Protein AF-A0A358PXD7-F1 (afdb_monomer_lite)

Radius of gyration: 49.88 Å; chains: 1; bounding box: 112×64×128 Å

pLDDT: mean 80.92, std 18.53, range [29.52, 97.81]

Secondary structure (DSSP, 8-state):
----------SSHHHHHHHHHHHHHHHHHHHHHS---------------PPPTTHHHHHHHHHHHHHHHHHHHHHHHHHHHHHHHHHHHHHHHHHPPPHHHHHHHTS-GGG--HHHHHHHHHHHHHHTT--HHHHHHHHHHHHHHHHHHHHHHHHHHHHHHHHHHHHHHHHHHHHHHHHHHHHHHHTS-TTT---HHHHHHHHHT-SSGGG-EEEEEEEEE-SSEEEEEEEEEEE-TTS-EEEEEEEEEEETTTTEEEEEEEE-

Structure (mmCIF, N/CA/C/O backbone):
data_AF-A0A358PXD7-F1
#
_entry.id   AF-A0A358PXD7-F1
#
loop_
_atom_site.group_PDB
_atom_site.id
_atom_site.type_symbol
_atom_site.label_atom_id
_atom_site.label_alt_id
_atom_site.label_comp_id
_atom_site.label_asym_id
_atom_site.label_entity_id
_atom_site.label_seq_id
_atom_site.pdbx_PDB_ins_code
_atom_site.Cartn_x
_atom_site.Cartn_y
_atom_site.Cartn_z
_atom_site.occupancy
_atom_site.B_iso_or_equiv
_atom_site.auth_seq_id
_atom_site.auth_comp_id
_atom_site.auth_asym_id
_atom_site.auth_atom_id
_atom_site.pdbx_PDB_model_num
ATOM 1 N N . MET A 1 1 ? -27.594 -8.059 -13.496 1.00 39.91 1 MET A N 1
ATOM 2 C CA . MET A 1 1 ? -27.564 -9.400 -12.870 1.00 39.91 1 MET A CA 1
ATOM 3 C C . MET A 1 1 ? -27.883 -9.259 -11.393 1.00 39.91 1 MET A C 1
ATOM 5 O O . MET A 1 1 ? -27.558 -8.245 -10.792 1.00 39.91 1 MET A O 1
ATOM 9 N N . SER A 1 2 ? -28.658 -10.208 -10.890 1.00 45.66 2 SER A N 1
ATOM 10 C CA . SER A 1 2 ? -29.531 -10.136 -9.720 1.00 45.66 2 SER A CA 1
ATOM 11 C C . SER A 1 2 ? -28.821 -10.333 -8.379 1.00 45.66 2 SER A C 1
ATOM 13 O O . SER A 1 2 ? -27.938 -11.173 -8.243 1.00 45.66 2 SER A O 1
ATOM 15 N N . LYS A 1 3 ? -29.292 -9.570 -7.387 1.00 51.88 3 LYS A N 1
ATOM 16 C CA . LYS A 1 3 ? -28.977 -9.651 -5.954 1.00 51.88 3 LYS A CA 1
ATOM 17 C C . LYS A 1 3 ? -29.235 -11.066 -5.414 1.00 51.88 3 LYS A C 1
ATOM 19 O O . LYS A 1 3 ? -30.223 -11.681 -5.803 1.00 51.88 3 LYS A O 1
ATOM 24 N N . ILE A 1 4 ? -28.393 -11.534 -4.490 1.00 55.66 4 ILE A N 1
ATOM 25 C CA . ILE A 1 4 ? -28.581 -12.764 -3.703 1.00 55.66 4 ILE A CA 1
ATOM 26 C C . ILE A 1 4 ? -29.261 -12.390 -2.373 1.00 55.66 4 ILE A C 1
ATOM 28 O O . ILE A 1 4 ? -28.640 -11.706 -1.561 1.00 55.66 4 ILE A O 1
ATOM 32 N N . PRO A 1 5 ? -30.505 -12.835 -2.108 1.00 46.38 5 PRO A N 1
ATOM 33 C CA . PRO A 1 5 ? -31.129 -12.778 -0.794 1.00 46.38 5 PRO A CA 1
ATOM 34 C C . PRO A 1 5 ? -31.247 -14.199 -0.221 1.00 46.38 5 PRO A C 1
ATOM 36 O O . PRO A 1 5 ? -32.034 -15.018 -0.692 1.00 46.38 5 PRO A O 1
ATOM 39 N N . GLY A 1 6 ? -30.451 -14.493 0.806 1.00 37.88 6 GLY A N 1
ATOM 40 C CA . GLY A 1 6 ? -30.344 -15.820 1.417 1.00 37.88 6 GLY A CA 1
ATOM 41 C C . GLY A 1 6 ? -30.598 -15.831 2.923 1.00 37.88 6 GLY A C 1
ATOM 42 O O . GLY A 1 6 ? -29.847 -16.464 3.647 1.00 37.88 6 GLY A O 1
ATOM 43 N N . PHE A 1 7 ? -31.642 -15.150 3.404 1.00 43.84 7 PHE A N 1
ATOM 44 C CA . PHE A 1 7 ? -32.192 -15.362 4.749 1.00 43.84 7 PHE A CA 1
ATOM 45 C C . PHE A 1 7 ? -33.624 -15.883 4.585 1.00 43.84 7 PHE A C 1
ATOM 47 O O . PHE A 1 7 ? -34.585 -15.122 4.475 1.00 43.84 7 PHE A O 1
ATOM 54 N N . ARG A 1 8 ? -33.770 -17.209 4.464 1.00 51.12 8 ARG A N 1
ATOM 55 C CA . ARG A 1 8 ? -35.084 -17.864 4.411 1.00 51.12 8 ARG A CA 1
ATOM 56 C C . ARG A 1 8 ? -35.687 -17.876 5.814 1.00 51.12 8 ARG A C 1
ATOM 58 O O . ARG A 1 8 ? -35.430 -18.770 6.614 1.00 51.12 8 ARG A O 1
ATOM 65 N N . SER A 1 9 ? -36.509 -16.869 6.089 1.00 55.91 9 SER A N 1
ATOM 66 C CA . SER A 1 9 ? -37.467 -16.882 7.185 1.00 55.91 9 SER A CA 1
ATOM 67 C C . SER A 1 9 ? -38.569 -17.907 6.891 1.00 55.91 9 SER A C 1
ATOM 69 O O . SER A 1 9 ? -39.077 -18.015 5.774 1.00 55.91 9 SER A O 1
ATOM 71 N N . GLY A 1 10 ? -38.942 -18.690 7.903 1.00 55.34 10 GLY A N 1
ATOM 72 C CA . GLY A 1 10 ? -40.110 -19.555 7.803 1.00 55.34 10 GLY A CA 1
ATOM 73 C C . GLY A 1 10 ? -40.110 -20.745 8.752 1.00 55.34 10 GLY A C 1
ATOM 74 O O . GLY A 1 10 ? -39.674 -21.829 8.389 1.00 55.34 10 GLY A O 1
ATOM 75 N N . LYS A 1 11 ? -40.799 -20.574 9.888 1.00 62.16 11 LYS A N 1
ATOM 76 C CA . LYS A 1 11 ? -41.526 -21.644 10.608 1.00 62.16 11 LYS A CA 1
ATOM 77 C C . LYS A 1 11 ? -40.767 -22.498 11.646 1.00 62.16 11 LYS A C 1
ATOM 79 O O . LYS A 1 11 ? -41.209 -23.611 11.912 1.00 62.16 11 LYS A O 1
ATOM 84 N N . ILE A 1 12 ? -39.729 -21.988 12.317 1.00 62.94 12 ILE A N 1
ATOM 85 C CA . ILE A 1 12 ? -39.223 -22.638 13.552 1.00 62.94 12 ILE A CA 1
ATOM 86 C C . ILE A 1 12 ? -39.957 -22.103 14.791 1.00 62.94 12 ILE A C 1
ATOM 88 O O . ILE A 1 12 ? -40.479 -22.885 15.579 1.00 62.94 12 ILE A O 1
ATOM 92 N N . TRP A 1 13 ? -40.141 -20.785 14.908 1.00 60.41 13 TRP A N 1
ATOM 93 C CA . TRP A 1 13 ? -40.820 -20.197 16.072 1.00 60.41 13 TRP A CA 1
ATOM 94 C C . TRP A 1 13 ? -42.296 -20.618 16.207 1.00 60.41 13 TRP A C 1
ATOM 96 O O . TRP A 1 13 ? -42.779 -20.860 17.308 1.00 60.41 13 TRP A O 1
ATOM 106 N N . LYS A 1 14 ? -42.992 -20.849 15.082 1.00 64.25 14 LYS A N 1
ATOM 107 C CA . LYS A 1 14 ? -44.369 -21.382 15.086 1.00 64.25 14 LYS A CA 1
ATOM 108 C C . LYS A 1 14 ? -44.463 -22.812 15.637 1.00 64.25 14 LYS A C 1
ATOM 110 O O . LYS A 1 14 ? -45.496 -23.165 16.190 1.00 64.25 14 LYS A O 1
ATOM 115 N N . LYS A 1 15 ? -43.403 -23.621 15.506 1.00 67.12 15 LYS A N 1
ATOM 116 C CA . LYS A 1 15 ? -43.363 -24.976 16.079 1.00 67.12 15 LYS A CA 1
ATOM 117 C C . LYS A 1 15 ? -43.167 -24.926 17.593 1.00 67.12 15 LYS A C 1
ATOM 119 O O . LYS A 1 15 ? -43.838 -25.664 18.291 1.00 67.12 15 LYS A O 1
ATOM 124 N N . ILE A 1 16 ? -42.335 -24.009 18.091 1.00 72.50 16 ILE A N 1
ATOM 125 C CA . ILE A 1 16 ? -42.078 -23.844 19.532 1.00 72.50 16 ILE A CA 1
ATOM 126 C C . ILE A 1 16 ? -43.354 -23.417 20.276 1.00 72.50 16 ILE A C 1
ATOM 128 O O . ILE A 1 16 ? -43.682 -23.998 21.306 1.00 72.50 16 ILE A O 1
ATOM 132 N N . ILE A 1 17 ? -44.113 -22.463 19.726 1.00 71.06 17 ILE A N 1
ATOM 133 C CA . ILE A 1 17 ? -45.360 -21.980 20.348 1.00 71.06 17 ILE A CA 1
ATOM 134 C C . ILE A 1 17 ? -46.415 -23.093 20.436 1.00 71.06 17 ILE A C 1
ATOM 136 O O . ILE A 1 17 ? -47.085 -23.224 21.458 1.00 71.06 17 ILE A O 1
ATOM 140 N N . ALA A 1 18 ? -46.539 -23.928 19.398 1.00 72.62 18 ALA A N 1
ATOM 141 C CA . ALA A 1 18 ? -47.492 -25.035 19.406 1.00 72.62 18 ALA A CA 1
ATOM 142 C C . ALA A 1 18 ? -47.150 -26.079 20.485 1.00 72.62 18 ALA A C 1
ATOM 144 O O . ALA A 1 18 ? -48.042 -26.524 21.202 1.00 72.62 18 ALA A O 1
ATOM 145 N N . THR A 1 19 ? -45.869 -26.428 20.655 1.00 75.19 19 THR A N 1
ATOM 146 C CA . THR A 1 19 ? -45.456 -27.437 21.644 1.00 75.19 19 THR A CA 1
ATOM 147 C C . THR A 1 19 ? -45.704 -26.978 23.082 1.00 75.19 19 THR A C 1
ATOM 149 O O . THR A 1 19 ? -46.182 -27.762 23.898 1.00 75.19 19 THR A O 1
ATOM 152 N N . VAL A 1 20 ? -45.437 -25.704 23.391 1.00 77.56 20 VAL A N 1
ATOM 153 C CA . VAL A 1 20 ? -45.671 -25.150 24.738 1.00 77.56 20 VAL A CA 1
ATOM 154 C C . VAL A 1 20 ? -47.168 -25.109 25.067 1.00 77.56 20 VAL A C 1
ATOM 156 O O . VAL A 1 20 ? -47.556 -25.453 26.181 1.00 77.56 20 VAL A O 1
ATOM 159 N N . GLY A 1 21 ? -48.019 -24.772 24.090 1.00 79.44 21 GLY A N 1
ATOM 160 C CA . GLY A 1 21 ? -49.474 -24.759 24.273 1.00 79.44 21 GLY A CA 1
ATOM 161 C C . GLY A 1 21 ? -50.054 -26.129 24.641 1.00 79.44 21 GLY A C 1
ATOM 162 O O . GLY A 1 21 ? -50.862 -26.223 25.563 1.00 79.44 21 GLY A O 1
ATOM 163 N N . TYR A 1 22 ? -49.604 -27.205 23.986 1.00 79.19 22 TYR A N 1
ATOM 164 C CA . TYR A 1 22 ? -50.086 -28.559 24.291 1.00 79.19 22 TYR A CA 1
ATOM 165 C C . TYR A 1 22 ? -49.657 -29.057 25.676 1.00 79.19 22 TYR A C 1
ATOM 167 O O . TYR A 1 22 ? -50.450 -29.709 26.351 1.00 79.19 22 TYR A O 1
ATOM 175 N N . ILE A 1 23 ? -48.444 -28.718 26.127 1.00 81.31 23 ILE A N 1
ATOM 176 C CA . ILE A 1 23 ? -47.969 -29.078 27.475 1.00 81.31 23 ILE A CA 1
ATOM 177 C C . ILE A 1 23 ? -48.826 -28.390 28.545 1.00 81.31 23 ILE A C 1
ATOM 179 O O . ILE A 1 23 ? -49.196 -29.014 29.537 1.00 81.31 23 ILE A O 1
ATOM 183 N N . PHE A 1 24 ? -49.203 -27.129 28.323 1.00 79.56 24 PHE A N 1
ATOM 184 C CA . PHE A 1 24 ? -50.030 -26.379 29.268 1.00 79.56 24 PHE A CA 1
ATOM 185 C C . PHE A 1 24 ? -51.459 -26.936 29.362 1.00 79.56 24 PHE A C 1
ATOM 187 O O . PHE A 1 24 ? -51.995 -27.092 30.456 1.00 79.56 24 PHE A O 1
ATOM 194 N N . ILE A 1 25 ? -52.055 -27.317 28.226 1.00 78.44 25 ILE A N 1
ATOM 195 C CA . ILE A 1 25 ? -53.382 -27.955 28.190 1.00 78.44 25 ILE A CA 1
ATOM 196 C C . ILE A 1 25 ? -53.350 -29.333 28.872 1.00 78.44 25 ILE A C 1
ATOM 198 O O . ILE A 1 25 ? -54.272 -29.666 29.615 1.00 78.44 25 ILE A O 1
ATOM 202 N N . ALA A 1 26 ? -52.282 -30.114 28.678 1.00 76.19 26 ALA A N 1
ATOM 203 C CA . ALA A 1 26 ? -52.123 -31.414 29.331 1.00 76.19 26 ALA A CA 1
ATOM 204 C C . ALA A 1 26 ? -52.022 -31.292 30.863 1.00 76.19 26 ALA A C 1
ATOM 206 O O . ALA A 1 26 ? -52.624 -32.089 31.579 1.00 76.19 26 ALA A O 1
ATOM 207 N N . LEU A 1 27 ? -51.328 -30.269 31.374 1.00 75.31 27 LEU A N 1
ATOM 208 C CA . LEU A 1 27 ? -51.235 -30.012 32.815 1.00 75.31 27 LEU A CA 1
ATOM 209 C C . LEU A 1 27 ? -52.580 -29.597 33.429 1.00 75.31 27 LEU A C 1
ATOM 211 O O . LEU A 1 27 ? -52.914 -30.046 34.523 1.00 75.31 27 LEU A O 1
ATOM 215 N N . ILE A 1 28 ? -53.385 -28.808 32.710 1.00 76.69 28 ILE A N 1
ATOM 216 C CA . ILE A 1 28 ? -54.740 -28.435 33.151 1.00 76.69 28 ILE A CA 1
ATOM 217 C C . ILE A 1 28 ? -55.661 -29.664 33.185 1.00 76.69 28 ILE A C 1
ATOM 219 O O . ILE A 1 28 ? -56.406 -29.843 34.147 1.00 76.69 28 ILE A O 1
ATOM 223 N N . ALA A 1 29 ? -55.578 -30.545 32.182 1.00 73.00 29 ALA A N 1
ATOM 224 C CA . ALA A 1 29 ? -56.370 -31.775 32.143 1.00 73.00 29 ALA A CA 1
ATOM 225 C C . ALA A 1 29 ? -56.028 -32.730 33.302 1.00 73.00 29 ALA A C 1
ATOM 227 O O . ALA A 1 29 ? -56.925 -33.341 33.875 1.00 73.00 29 ALA A O 1
ATOM 228 N N . ILE A 1 30 ? -54.751 -32.819 33.692 1.00 69.94 30 ILE A N 1
ATOM 229 C CA . ILE A 1 30 ? -54.319 -33.618 34.850 1.00 69.94 30 ILE A CA 1
ATOM 230 C C . ILE A 1 30 ? -54.832 -33.003 36.163 1.00 69.94 30 ILE A C 1
ATOM 232 O O . ILE A 1 30 ? -55.283 -33.737 37.040 1.00 69.94 30 ILE A O 1
ATOM 236 N N . GLY A 1 31 ? -54.839 -31.670 36.280 1.00 65.25 31 GLY A N 1
ATOM 237 C CA . GLY A 1 31 ? -55.380 -30.968 37.451 1.00 65.25 31 GLY A CA 1
ATOM 238 C C . GLY A 1 31 ? -56.889 -31.153 37.651 1.00 65.25 31 GLY A C 1
ATOM 239 O O . GLY A 1 31 ? -57.349 -31.194 38.787 1.00 65.25 31 GLY A O 1
ATOM 240 N N . MET A 1 32 ? -57.656 -31.332 36.570 1.00 68.75 32 MET A N 1
ATOM 241 C CA . MET A 1 32 ? -59.108 -31.559 36.640 1.00 68.75 32 MET A CA 1
ATOM 242 C C . MET A 1 32 ? -59.501 -32.998 37.014 1.00 68.75 32 MET A C 1
ATOM 244 O O . MET A 1 32 ? -60.633 -33.217 37.428 1.00 68.75 32 MET A O 1
ATOM 248 N N . ILE A 1 33 ? -58.599 -33.979 36.886 1.00 62.31 33 ILE A N 1
ATOM 249 C CA . ILE A 1 33 ? -58.889 -35.389 37.225 1.00 62.31 33 ILE A CA 1
ATOM 250 C C . ILE A 1 33 ? -58.667 -35.675 38.721 1.00 62.31 33 ILE A C 1
ATOM 252 O O . ILE A 1 33 ? -59.227 -36.629 39.252 1.00 62.31 33 ILE A O 1
ATOM 256 N N . PHE A 1 34 ? -57.890 -34.840 39.418 1.00 56.25 34 PHE A N 1
ATOM 257 C CA . PHE A 1 34 ? -57.538 -35.037 40.832 1.00 56.25 34 PHE A CA 1
ATOM 258 C C . PHE A 1 34 ? -58.093 -33.960 41.781 1.00 56.25 34 PHE A C 1
ATOM 260 O O . PHE A 1 34 ? -57.694 -33.911 42.943 1.00 56.25 34 PHE A O 1
ATOM 267 N N . GLY A 1 35 ? -59.003 -33.104 41.307 1.00 55.12 35 GLY A N 1
ATOM 268 C CA . GLY A 1 35 ? -59.609 -32.040 42.105 1.00 55.12 35 GLY A CA 1
ATOM 269 C C . GLY A 1 35 ? -61.037 -32.354 42.548 1.00 55.12 35 GLY A C 1
ATOM 270 O O . GLY A 1 35 ? -61.948 -32.220 41.738 1.00 55.12 35 GLY A O 1
ATOM 271 N N . ASP A 1 36 ? -61.178 -32.628 43.853 1.00 48.88 36 ASP A N 1
ATOM 272 C CA . ASP A 1 36 ? -62.380 -32.450 44.698 1.00 48.88 36 ASP A CA 1
ATOM 273 C C . ASP A 1 36 ? -63.494 -33.529 44.573 1.00 48.88 36 ASP A C 1
ATOM 275 O O . ASP A 1 36 ? -63.754 -34.050 43.496 1.00 48.88 36 ASP A O 1
ATOM 279 N N . GLU A 1 37 ? -64.173 -34.039 45.614 1.00 56.69 37 GLU A N 1
ATOM 280 C CA . GLU A 1 37 ? -64.610 -33.527 46.934 1.00 56.69 37 GLU A CA 1
ATOM 281 C C . GLU A 1 37 ? -64.986 -34.732 47.886 1.00 56.69 37 GLU A C 1
ATOM 283 O O . GLU A 1 37 ? -64.503 -35.840 47.647 1.00 56.69 37 GLU A O 1
ATOM 288 N N . PRO A 1 38 ? -65.993 -34.696 48.808 1.00 59.31 38 PRO A N 1
ATOM 289 C CA . PRO A 1 38 ? -66.267 -33.858 49.997 1.00 59.31 38 PRO A CA 1
ATOM 290 C C . PRO A 1 38 ? -66.544 -34.683 51.293 1.00 59.31 38 PRO A C 1
ATOM 292 O O . PRO A 1 38 ? -66.757 -35.895 51.284 1.00 59.31 38 PRO A O 1
ATOM 295 N N . LYS A 1 39 ? -66.655 -33.987 52.438 1.00 55.69 39 LYS A N 1
ATOM 296 C CA . LYS A 1 39 ? -67.279 -34.480 53.694 1.00 55.69 39 LYS A CA 1
ATOM 297 C C . LYS A 1 39 ? -68.804 -34.665 53.550 1.00 55.69 39 LYS A C 1
ATOM 299 O O . LYS A 1 39 ? -69.428 -33.889 52.829 1.00 55.69 39 LYS A O 1
ATOM 304 N N . PRO A 1 40 ? -69.438 -35.511 54.391 1.00 47.44 40 PRO A N 1
ATOM 305 C CA . PRO A 1 40 ? -70.699 -35.077 55.005 1.00 47.44 40 PRO A CA 1
ATOM 306 C C . PRO A 1 40 ? -70.869 -35.421 56.499 1.00 47.44 40 PRO A C 1
ATOM 308 O O . PRO A 1 40 ? -70.328 -36.383 57.036 1.00 47.44 40 PRO A O 1
ATOM 311 N N . THR A 1 41 ? -71.679 -34.581 57.142 1.00 44.41 41 THR A N 1
ATOM 312 C CA . THR A 1 41 ? -72.142 -34.574 58.539 1.00 44.41 41 THR A CA 1
ATOM 313 C C . THR A 1 41 ? -73.500 -35.281 58.667 1.00 44.41 41 THR A C 1
ATOM 315 O O . THR A 1 41 ? -74.357 -34.976 57.850 1.00 44.41 41 THR A O 1
ATOM 318 N N . THR A 1 42 ? -73.754 -36.083 59.721 1.00 33.06 42 THR A N 1
ATOM 319 C CA . THR A 1 42 ? -75.058 -36.152 60.447 1.00 33.06 42 THR A CA 1
ATOM 320 C C . THR A 1 42 ? -74.979 -36.945 61.769 1.00 33.06 42 THR A C 1
ATOM 322 O O . THR A 1 42 ? -74.123 -37.804 61.945 1.00 33.06 42 THR A O 1
ATOM 325 N N . LEU A 1 43 ? -75.887 -36.596 62.690 1.00 38.06 43 LEU A N 1
ATOM 326 C CA . LEU A 1 43 ? -76.006 -36.932 64.118 1.00 38.06 43 LEU A CA 1
ATOM 327 C C . LEU A 1 43 ? -76.625 -38.316 64.458 1.00 38.06 43 LEU A C 1
ATOM 329 O O . LEU A 1 43 ? -77.469 -38.821 63.724 1.00 38.06 43 LEU A O 1
ATOM 333 N N . THR A 1 44 ? -76.389 -38.728 65.719 1.00 29.75 44 THR A N 1
ATOM 334 C CA . THR A 1 44 ? -77.287 -39.409 66.704 1.00 29.75 44 THR A CA 1
ATOM 335 C C . THR A 1 44 ? -77.053 -40.896 67.059 1.00 29.75 44 THR A C 1
ATOM 337 O O . THR A 1 44 ? -77.230 -41.789 66.239 1.00 29.75 44 THR A O 1
ATOM 340 N N . THR A 1 45 ? -76.865 -41.106 68.375 1.00 29.52 45 THR A N 1
ATOM 341 C CA . THR A 1 45 ? -77.296 -42.232 69.247 1.00 29.52 45 THR A CA 1
ATOM 342 C C . THR A 1 45 ? -76.229 -43.209 69.769 1.00 29.52 45 THR A C 1
ATOM 344 O O . THR A 1 45 ? -75.752 -44.089 69.069 1.00 29.52 45 THR A O 1
ATOM 347 N N . ALA A 1 46 ? -75.940 -43.021 71.065 1.00 39.50 46 ALA A N 1
ATOM 348 C CA . ALA A 1 46 ? -75.532 -43.952 72.125 1.00 39.50 46 ALA A CA 1
ATOM 349 C C . ALA A 1 46 ? -75.003 -45.349 71.756 1.00 39.50 46 ALA A C 1
ATOM 351 O O . ALA A 1 46 ? -75.763 -46.180 71.279 1.00 39.50 46 ALA A O 1
ATOM 352 N N . THR A 1 47 ? -73.802 -45.695 72.235 1.00 31.39 47 THR A N 1
ATOM 353 C CA . THR A 1 47 ? -73.622 -46.703 73.305 1.00 31.39 47 THR A CA 1
ATOM 354 C C . THR A 1 47 ? -72.197 -46.636 73.858 1.00 31.39 47 THR A C 1
ATOM 356 O O . THR A 1 47 ? -71.235 -46.467 73.116 1.00 31.39 47 THR A O 1
ATOM 359 N N . ALA A 1 48 ? -72.076 -46.728 75.180 1.00 48.31 48 ALA A N 1
ATOM 360 C CA . ALA A 1 48 ? -70.817 -46.883 75.892 1.00 48.31 48 ALA A CA 1
ATOM 361 C C . ALA A 1 48 ? -70.124 -48.200 75.510 1.00 48.31 48 ALA A C 1
ATOM 363 O O . ALA A 1 48 ? -70.811 -49.214 75.424 1.00 48.31 48 ALA A O 1
ATOM 364 N N . LEU A 1 49 ? -68.796 -48.181 75.345 1.00 38.34 49 LEU A N 1
ATOM 365 C CA . LEU A 1 49 ? -67.869 -49.276 75.671 1.00 38.34 49 LEU A CA 1
ATOM 366 C C . LEU A 1 49 ? -66.410 -48.792 75.538 1.00 38.34 49 LEU A C 1
ATOM 368 O O . LEU A 1 49 ? -66.101 -47.892 74.762 1.00 38.34 49 LEU A O 1
ATOM 372 N N . GLU A 1 50 ? -65.567 -49.338 76.408 1.00 50.38 50 GLU A N 1
ATOM 373 C CA . GLU A 1 50 ? -64.243 -48.889 76.858 1.00 50.38 50 GLU A CA 1
ATOM 374 C C . GLU A 1 50 ? -63.190 -48.633 75.762 1.00 50.38 50 GLU A C 1
ATOM 376 O O . GLU A 1 50 ? -63.075 -49.388 74.800 1.00 50.38 50 GLU A O 1
ATOM 381 N N . LYS A 1 51 ? -62.339 -47.610 75.964 1.00 37.03 51 LYS A N 1
ATOM 382 C CA . LYS A 1 51 ? -61.092 -47.412 75.203 1.00 37.03 51 LYS A CA 1
ATOM 383 C C . LYS A 1 51 ? -59.907 -48.072 75.918 1.00 37.03 51 LYS A C 1
ATOM 385 O O . LYS A 1 51 ? -59.641 -47.788 77.083 1.00 37.03 51 LYS A O 1
ATOM 390 N N . THR A 1 52 ? -59.187 -48.913 75.181 1.00 47.31 52 THR A N 1
ATOM 391 C CA . THR A 1 52 ? -57.971 -49.641 75.582 1.00 47.31 52 THR A CA 1
ATOM 392 C C . THR A 1 52 ? -56.718 -48.737 75.489 1.00 47.31 52 THR A C 1
ATOM 394 O O . THR A 1 52 ? -56.690 -47.844 74.638 1.00 47.31 52 THR A O 1
ATOM 397 N N . PRO A 1 53 ? -55.663 -48.939 76.311 1.00 48.00 53 PRO A N 1
ATOM 398 C CA . PRO A 1 53 ? -54.534 -48.001 76.458 1.00 48.00 53 PRO A CA 1
ATOM 399 C C . PRO A 1 53 ? -53.649 -47.746 75.220 1.00 48.00 53 PRO A C 1
ATOM 401 O O . PRO A 1 53 ? -52.850 -46.813 75.244 1.00 48.00 53 PRO A O 1
ATOM 404 N N . GLU A 1 54 ? -53.767 -48.523 74.140 1.00 49.84 54 GLU A N 1
ATOM 405 C CA . GLU A 1 54 ? -52.906 -48.399 72.946 1.00 49.84 54 GLU A CA 1
ATOM 406 C C . GLU A 1 54 ? -53.215 -47.178 72.061 1.00 49.84 54 GLU A C 1
ATOM 408 O O . GLU A 1 54 ? -52.329 -46.685 71.369 1.00 49.84 54 GLU A O 1
ATOM 413 N N . GLN A 1 55 ? -54.427 -46.615 72.116 1.00 43.94 55 GLN A N 1
ATOM 414 C CA . GLN A 1 55 ? -54.809 -45.480 71.256 1.00 43.94 55 GLN A CA 1
ATOM 415 C C . GLN A 1 55 ? -54.317 -44.109 71.760 1.00 43.94 55 GLN A C 1
ATOM 417 O O . GLN A 1 55 ? -54.370 -43.135 71.017 1.00 43.94 55 GLN A O 1
ATOM 422 N N . ILE A 1 56 ? -53.816 -44.013 72.999 1.00 46.84 56 ILE A N 1
ATOM 423 C CA . ILE A 1 56 ? -53.327 -42.751 73.595 1.00 46.84 56 ILE A CA 1
ATOM 424 C C . ILE A 1 56 ? -51.845 -42.490 73.245 1.00 46.84 56 ILE A C 1
ATOM 426 O O . ILE A 1 56 ? -51.393 -41.347 73.287 1.00 46.84 56 ILE A O 1
ATOM 430 N N . ALA A 1 57 ? -51.085 -43.526 72.872 1.00 46.88 57 ALA A N 1
ATOM 431 C CA . ALA A 1 57 ? -49.674 -43.393 72.498 1.00 46.88 57 ALA A CA 1
ATOM 432 C C . ALA A 1 57 ? -49.483 -42.921 71.041 1.00 46.88 57 ALA A C 1
ATOM 434 O O . ALA A 1 57 ? -48.620 -42.092 70.782 1.00 46.88 57 ALA A O 1
ATOM 435 N N . GLN A 1 58 ? -50.333 -43.369 70.109 1.00 45.66 58 GLN A N 1
ATOM 436 C CA . GLN A 1 58 ? -50.231 -43.025 68.681 1.00 45.66 58 GLN A CA 1
ATOM 437 C C . GLN A 1 58 ? -50.603 -41.560 68.365 1.00 45.66 58 GLN A C 1
ATOM 439 O O . GLN A 1 58 ? -50.032 -40.955 67.465 1.00 45.66 58 GLN A O 1
ATOM 444 N N . GLU A 1 59 ? -51.512 -40.950 69.134 1.00 46.03 59 GLU A N 1
ATOM 445 C CA . GLU A 1 59 ? -52.004 -39.583 68.881 1.00 46.03 59 GLU A CA 1
ATOM 446 C C . GLU A 1 59 ? -51.024 -38.484 69.350 1.00 46.03 59 GLU A C 1
ATOM 448 O O . GLU A 1 59 ? -51.055 -37.361 68.845 1.00 46.03 59 GLU A O 1
ATOM 453 N N . LYS A 1 60 ? -50.117 -38.801 70.287 1.00 48.69 60 LYS A N 1
ATOM 454 C CA . LYS A 1 60 ? -49.056 -37.878 70.731 1.00 48.69 60 LYS A CA 1
ATOM 455 C C . LYS A 1 60 ? -47.884 -37.814 69.751 1.00 48.69 60 LYS A C 1
ATOM 457 O O . LYS A 1 60 ? -47.398 -36.716 69.491 1.00 48.69 60 LYS A O 1
ATOM 462 N N . ASP A 1 61 ? -47.494 -38.946 69.171 1.00 47.75 61 ASP A N 1
ATOM 463 C CA . ASP A 1 61 ? -46.398 -39.005 68.198 1.00 47.75 61 ASP A CA 1
ATOM 464 C C . ASP A 1 61 ? -46.789 -38.339 66.864 1.00 47.75 61 ASP A C 1
ATOM 466 O O . ASP A 1 61 ? -46.000 -37.584 66.295 1.00 47.7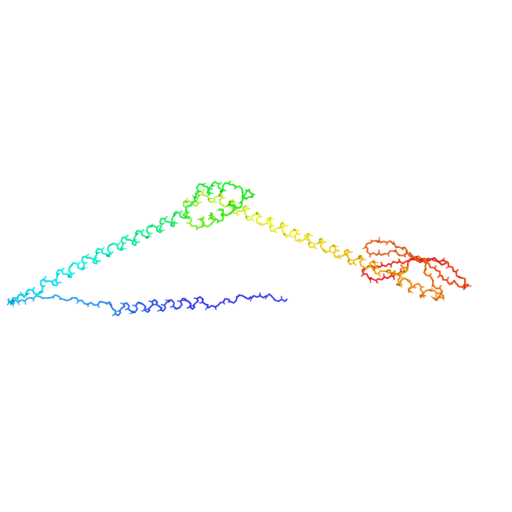5 61 ASP A O 1
ATOM 470 N N . ASP A 1 62 ? -48.040 -38.500 66.413 1.00 52.94 62 ASP A N 1
ATOM 471 C CA . ASP A 1 62 ? -48.554 -37.846 65.198 1.00 52.94 62 ASP A CA 1
ATOM 472 C C . ASP A 1 62 ? -48.753 -36.324 65.360 1.00 52.94 62 ASP A C 1
ATOM 474 O O . ASP A 1 62 ? -48.622 -35.564 64.394 1.00 52.94 62 ASP A O 1
ATOM 478 N N . ALA A 1 63 ? -49.063 -35.851 66.573 1.00 56.44 63 ALA A N 1
ATOM 479 C CA . ALA A 1 63 ? -49.171 -34.422 66.874 1.00 56.44 63 ALA A CA 1
ATOM 480 C C . ALA A 1 63 ? -47.792 -33.743 66.960 1.00 56.44 63 ALA A C 1
ATOM 482 O O . ALA A 1 63 ? -47.630 -32.621 66.476 1.00 56.44 63 ALA A O 1
ATOM 483 N N . GLU A 1 64 ? -46.788 -34.426 67.520 1.00 56.81 64 GLU A N 1
ATOM 484 C CA . GLU A 1 64 ? -45.411 -33.925 67.577 1.00 56.81 64 GLU A CA 1
ATOM 485 C C . GLU A 1 64 ? -44.741 -33.934 66.190 1.00 56.81 64 GLU A C 1
ATOM 487 O O . GLU A 1 64 ? -44.013 -32.999 65.847 1.00 56.81 64 GLU A O 1
ATOM 492 N N . LEU A 1 65 ? -45.042 -34.936 65.351 1.00 55.59 65 LEU A N 1
ATOM 493 C CA . LEU A 1 65 ? -44.576 -35.000 63.963 1.00 55.59 65 LEU A CA 1
ATOM 494 C C . LEU A 1 65 ? -45.160 -33.855 63.117 1.00 55.59 65 LEU A C 1
ATOM 496 O O . LEU A 1 65 ? -44.418 -33.166 62.419 1.00 55.59 65 LEU A O 1
ATOM 500 N N . LYS A 1 66 ? -46.466 -33.579 63.246 1.00 60.03 66 LYS A N 1
ATOM 501 C CA . LYS A 1 66 ? -47.127 -32.459 62.550 1.00 60.03 66 LYS A CA 1
ATOM 502 C C . LYS A 1 66 ? -46.655 -31.088 63.030 1.00 60.03 66 LYS A C 1
ATOM 504 O O . LYS A 1 66 ? -46.574 -30.167 62.221 1.00 60.03 66 LYS A O 1
ATOM 509 N N . ALA A 1 67 ? -46.329 -30.938 64.315 1.00 62.34 67 ALA A N 1
ATOM 510 C CA . ALA A 1 67 ? -45.759 -29.699 64.844 1.00 62.34 67 ALA A CA 1
ATOM 511 C C . ALA A 1 67 ? -44.345 -29.442 64.288 1.00 62.34 67 ALA A C 1
ATOM 513 O O . ALA A 1 67 ? -44.056 -28.330 63.849 1.00 62.34 67 ALA A O 1
ATOM 514 N N . LYS A 1 68 ? -43.499 -30.481 64.208 1.00 63.16 68 LYS A N 1
ATOM 515 C CA . LYS A 1 68 ? -42.159 -30.382 63.600 1.00 63.16 68 LYS A CA 1
ATOM 516 C C . LYS A 1 68 ? -42.207 -30.139 62.090 1.00 63.16 68 LYS A C 1
ATOM 518 O O . LYS A 1 68 ? -41.381 -29.391 61.575 1.00 63.16 68 LYS A O 1
ATOM 523 N N . GLU A 1 69 ? -43.169 -30.723 61.375 1.00 66.06 69 GLU A N 1
ATOM 524 C CA . GLU A 1 69 ? -43.379 -30.443 59.946 1.00 66.06 69 GLU A CA 1
ATOM 525 C C . GLU A 1 69 ? -43.899 -29.019 59.695 1.00 66.06 69 GLU A C 1
ATOM 527 O O . GLU A 1 69 ? -43.484 -28.384 58.724 1.00 66.06 69 GLU A O 1
ATOM 532 N N . ALA A 1 70 ? -44.759 -28.488 60.571 1.00 66.69 70 ALA A N 1
ATOM 533 C CA . ALA A 1 70 ? -45.238 -27.108 60.487 1.00 66.69 70 ALA A CA 1
ATOM 534 C C . ALA A 1 70 ? -44.113 -26.088 60.746 1.00 66.69 70 ALA A C 1
ATOM 536 O O . ALA A 1 70 ? -43.946 -25.164 59.950 1.00 66.69 70 ALA A O 1
ATOM 537 N N . GLU A 1 71 ? -43.286 -26.298 61.778 1.00 67.25 71 GLU A N 1
ATOM 538 C CA . GLU A 1 71 ? -42.101 -25.462 62.040 1.00 67.25 71 GLU A CA 1
ATOM 539 C C . GLU A 1 71 ? -41.069 -25.553 60.907 1.00 67.25 71 GLU A C 1
ATOM 541 O O . GLU A 1 71 ? -40.502 -24.540 60.495 1.00 67.25 71 GLU A O 1
ATOM 546 N N . ALA A 1 72 ? -40.843 -26.749 60.350 1.00 65.06 72 ALA A N 1
ATOM 547 C CA . ALA A 1 72 ? -39.938 -26.925 59.216 1.00 65.06 72 ALA A CA 1
ATOM 548 C C . ALA A 1 72 ? -40.445 -26.205 57.956 1.00 65.06 72 ALA A C 1
ATOM 550 O O . ALA A 1 72 ? -39.641 -25.664 57.194 1.00 65.06 72 ALA A O 1
ATOM 551 N N . LYS A 1 73 ? -41.766 -26.163 57.743 1.00 70.00 73 LYS A N 1
ATOM 552 C CA . LYS A 1 73 ? -42.382 -25.462 56.614 1.00 70.00 73 LYS A CA 1
ATOM 553 C C . LYS A 1 73 ? -42.305 -23.941 56.770 1.00 70.00 73 LYS A C 1
ATOM 555 O O . LYS A 1 73 ? -41.883 -23.275 55.827 1.00 70.00 73 LYS A O 1
ATOM 560 N N . GLU A 1 74 ? -42.604 -23.400 57.953 1.00 70.62 74 GLU A N 1
ATOM 561 C CA . GLU A 1 74 ? -42.422 -21.966 58.240 1.00 70.62 74 GLU A CA 1
ATOM 562 C C . GLU A 1 74 ? -40.951 -21.539 58.131 1.00 70.62 74 GLU A C 1
ATOM 564 O O . GLU A 1 74 ? -40.652 -20.488 57.560 1.00 70.62 74 GLU A O 1
ATOM 569 N N . ALA A 1 75 ? -40.015 -22.369 58.602 1.00 68.69 75 ALA A N 1
ATOM 570 C CA . ALA A 1 75 ? -38.585 -22.095 58.477 1.00 68.69 75 ALA A CA 1
ATOM 571 C C . ALA A 1 75 ? -38.115 -22.080 57.010 1.00 68.69 75 ALA A C 1
ATOM 573 O O . ALA A 1 75 ? -37.277 -21.253 56.640 1.00 68.69 75 ALA A O 1
ATOM 574 N N . ASN A 1 76 ? -38.659 -22.958 56.160 1.00 71.50 76 ASN A N 1
ATOM 575 C CA . ASN A 1 76 ? -38.327 -22.987 54.734 1.00 71.50 76 ASN A CA 1
ATOM 576 C C . ASN A 1 76 ? -38.942 -21.803 53.970 1.00 71.50 76 ASN A C 1
ATOM 578 O O . ASN A 1 76 ? -38.252 -21.184 53.164 1.00 71.50 76 ASN A O 1
ATOM 582 N N . GLU A 1 77 ? -40.193 -21.434 54.262 1.00 76.69 77 GLU A N 1
ATOM 583 C CA . GLU A 1 77 ? -40.856 -20.267 53.657 1.00 76.69 77 GLU A CA 1
ATOM 584 C C . GLU A 1 77 ? -40.183 -18.944 54.074 1.00 76.69 77 GLU A C 1
ATOM 586 O O . GLU A 1 77 ? -40.024 -18.031 53.257 1.00 76.69 77 GLU A O 1
ATOM 591 N N . ALA A 1 78 ? -39.721 -18.840 55.326 1.00 73.19 78 ALA A N 1
ATOM 592 C CA . ALA A 1 78 ? -38.934 -17.700 55.797 1.00 73.19 78 ALA A CA 1
ATOM 593 C C . ALA A 1 78 ? -37.565 -17.618 55.101 1.00 73.19 78 ALA A C 1
ATOM 595 O O . ALA A 1 78 ? -37.116 -16.525 54.744 1.00 73.19 78 ALA A O 1
ATOM 596 N N . LYS A 1 79 ? -36.918 -18.765 54.860 1.00 75.44 79 LYS A N 1
ATOM 597 C CA . LYS A 1 79 ? -35.638 -18.841 54.146 1.00 75.44 79 LYS A CA 1
ATOM 598 C C . LYS A 1 79 ? -35.783 -18.496 52.661 1.00 75.44 79 LYS A C 1
ATOM 600 O O . LYS A 1 79 ? -34.991 -17.707 52.158 1.00 75.44 79 LYS A O 1
ATOM 605 N N . GLU A 1 80 ? -36.824 -18.985 51.985 1.00 74.50 80 GLU A N 1
ATOM 606 C CA . GLU A 1 80 ? -37.127 -18.601 50.597 1.00 74.50 80 GLU A CA 1
ATOM 607 C C . GLU A 1 80 ? -37.434 -17.104 50.459 1.00 74.50 80 GLU A C 1
ATOM 609 O O . GLU A 1 80 ? -36.958 -16.468 49.517 1.00 74.50 80 GLU A O 1
ATOM 614 N N . LYS A 1 81 ? -38.178 -16.509 51.403 1.00 73.56 81 LYS A N 1
ATOM 615 C CA . LYS A 1 81 ? -38.401 -15.053 51.421 1.00 73.56 81 LYS A CA 1
ATOM 616 C C . LYS A 1 81 ? -37.107 -14.270 51.631 1.00 73.56 81 LYS A C 1
ATOM 618 O O . LYS A 1 81 ? -36.880 -13.299 50.914 1.00 73.56 81 LYS A O 1
ATOM 623 N N . ALA A 1 82 ? -36.250 -14.700 52.557 1.00 74.62 82 ALA A N 1
ATOM 624 C CA . ALA A 1 82 ? -34.961 -14.056 52.803 1.00 74.62 82 ALA A CA 1
ATOM 625 C C . ALA A 1 82 ? -34.020 -14.165 51.589 1.00 74.62 82 ALA A C 1
ATOM 627 O O . ALA A 1 82 ? -33.377 -13.184 51.215 1.00 74.62 82 ALA A O 1
ATOM 628 N N . ASP A 1 83 ? -33.988 -15.321 50.921 1.00 76.81 83 ASP A N 1
ATOM 629 C CA . ASP A 1 83 ? -33.204 -15.531 49.701 1.00 76.81 83 ASP A CA 1
ATOM 630 C C . ASP A 1 83 ? -33.753 -14.699 48.524 1.00 76.81 83 ASP A C 1
ATOM 632 O O . ASP A 1 83 ? -32.979 -14.138 47.740 1.00 76.81 83 ASP A O 1
ATOM 636 N N . ALA A 1 84 ? -35.078 -14.548 48.418 1.00 70.06 84 ALA A N 1
ATOM 637 C CA . ALA A 1 84 ? -35.722 -13.691 47.423 1.00 70.06 84 ALA A CA 1
ATOM 638 C C . ALA A 1 84 ? -35.452 -12.195 47.670 1.00 70.06 84 ALA A C 1
ATOM 640 O O . ALA A 1 84 ? -35.115 -11.473 46.728 1.00 70.06 84 ALA A O 1
ATOM 641 N N . GLU A 1 85 ? -35.534 -11.726 48.918 1.00 73.50 85 GLU A N 1
ATOM 642 C CA . GLU A 1 85 ? -35.190 -10.348 49.293 1.00 73.50 85 GLU A CA 1
ATOM 643 C C . GLU A 1 85 ? -33.700 -10.059 49.098 1.00 73.50 85 GLU A C 1
ATOM 645 O O . GLU A 1 85 ? -33.347 -9.014 48.548 1.00 73.50 85 GLU A O 1
ATOM 650 N N . ALA A 1 86 ? -32.820 -10.995 49.459 1.00 67.62 86 ALA A N 1
ATOM 651 C CA . ALA A 1 86 ? -31.384 -10.870 49.232 1.00 67.62 86 ALA A CA 1
ATOM 652 C C . ALA A 1 86 ? -31.056 -10.814 47.735 1.00 67.62 86 ALA A C 1
ATOM 654 O O . ALA A 1 86 ? -30.235 -9.999 47.313 1.00 67.62 86 ALA A O 1
ATOM 655 N N . LYS A 1 87 ? -31.722 -11.630 46.908 1.00 72.00 87 LYS A N 1
ATOM 656 C CA . LYS A 1 87 ? -31.568 -11.603 45.448 1.00 72.00 87 LYS A CA 1
ATOM 657 C C . LYS A 1 87 ? -32.055 -10.279 44.856 1.00 72.00 87 LYS A C 1
ATOM 659 O O . LYS A 1 87 ? -31.332 -9.683 44.060 1.00 72.00 87 LYS A O 1
ATOM 664 N N . LEU A 1 88 ? -33.209 -9.780 45.302 1.00 61.09 88 LEU A N 1
ATOM 665 C CA . LEU A 1 88 ? -33.769 -8.495 44.877 1.00 61.09 88 LEU A CA 1
ATOM 666 C C . LEU A 1 88 ? -32.891 -7.309 45.309 1.00 61.09 88 LEU A C 1
ATOM 668 O O . LEU A 1 88 ? -32.687 -6.375 44.537 1.00 61.09 88 LEU A O 1
ATOM 672 N N . ALA A 1 89 ? -32.337 -7.343 46.522 1.00 60.25 89 ALA A N 1
ATOM 673 C CA . ALA A 1 89 ? -31.415 -6.326 47.020 1.00 60.25 89 ALA A CA 1
ATOM 674 C C . ALA A 1 89 ? -30.091 -6.333 46.243 1.00 60.25 89 ALA A C 1
ATOM 676 O O . ALA A 1 89 ? -29.569 -5.273 45.906 1.00 60.25 89 ALA A O 1
ATOM 677 N N . LYS A 1 90 ? -29.578 -7.518 45.891 1.00 59.03 90 LYS A N 1
ATOM 678 C CA . LYS A 1 90 ? -28.364 -7.682 45.078 1.00 59.03 90 LYS A CA 1
ATOM 679 C C . LYS A 1 90 ? -28.571 -7.211 43.637 1.00 59.03 90 LYS A C 1
ATOM 681 O O . LYS A 1 90 ? -27.679 -6.598 43.063 1.00 59.03 90 LYS A O 1
ATOM 686 N N . GLU A 1 91 ? -29.753 -7.453 43.074 1.00 59.91 91 GLU A N 1
ATOM 687 C CA . GLU A 1 91 ? -30.147 -6.995 41.738 1.00 59.91 91 GLU A CA 1
ATOM 688 C C . GLU A 1 91 ? -30.352 -5.472 41.692 1.00 59.91 91 GLU A C 1
ATOM 690 O O . GLU A 1 91 ? -29.864 -4.815 40.773 1.00 59.91 91 GLU A O 1
ATOM 695 N N . LYS A 1 92 ? -30.962 -4.888 42.733 1.00 57.78 92 LYS A N 1
ATOM 696 C CA . LYS A 1 92 ? -31.070 -3.429 42.900 1.00 57.78 92 LYS A CA 1
ATOM 697 C C . LYS A 1 92 ? -29.711 -2.760 43.116 1.00 57.78 92 LYS A C 1
ATOM 699 O O . LYS A 1 92 ? -29.436 -1.752 42.480 1.00 57.78 92 LYS A O 1
ATOM 704 N N . ALA A 1 93 ? -28.843 -3.324 43.957 1.00 54.25 93 ALA A N 1
ATOM 705 C CA . ALA A 1 93 ? -27.497 -2.792 44.186 1.00 54.25 93 ALA A CA 1
ATOM 706 C C . ALA A 1 93 ? -26.614 -2.881 42.927 1.00 54.25 93 ALA A C 1
ATOM 708 O O . ALA A 1 93 ? -25.822 -1.981 42.666 1.00 54.25 93 ALA A O 1
ATOM 709 N N . ALA A 1 94 ? -26.778 -3.928 42.110 1.00 56.28 94 ALA A N 1
ATOM 710 C CA . ALA A 1 94 ? -26.074 -4.068 40.834 1.00 56.28 94 ALA A CA 1
ATOM 711 C C . ALA A 1 94 ? -26.537 -3.066 39.759 1.00 56.28 94 ALA A C 1
ATOM 713 O O . ALA A 1 94 ? -25.798 -2.817 38.806 1.00 56.28 94 ALA A O 1
ATOM 714 N N . ALA A 1 95 ? -27.741 -2.503 39.896 1.00 62.34 95 ALA A N 1
ATOM 715 C CA . ALA A 1 95 ? -28.284 -1.507 38.976 1.00 62.34 95 ALA A CA 1
ATOM 716 C C . ALA A 1 95 ? -27.869 -0.067 39.323 1.00 62.34 95 ALA A C 1
ATOM 718 O O . ALA A 1 95 ? -28.029 0.808 38.480 1.00 62.34 95 ALA A O 1
ATOM 719 N N . GLN A 1 96 ? -27.316 0.189 40.513 1.00 73.38 96 GLN A N 1
ATOM 720 C CA . GLN A 1 96 ? -26.955 1.542 40.939 1.00 73.38 96 GLN A CA 1
ATOM 721 C C . GLN A 1 96 ? -25.665 2.045 40.276 1.00 73.38 96 GLN A C 1
ATOM 723 O O . GLN A 1 96 ? -24.676 1.326 40.108 1.00 73.38 96 GLN A O 1
ATOM 728 N N . ILE A 1 97 ? -25.680 3.327 39.923 1.00 83.75 97 ILE A N 1
ATOM 729 C CA . ILE A 1 97 ? -24.532 4.066 39.393 1.00 83.75 97 ILE A CA 1
ATOM 730 C C . ILE A 1 97 ? -23.772 4.670 40.575 1.00 83.75 97 ILE A C 1
ATOM 732 O O . ILE A 1 97 ? -24.356 5.397 41.379 1.00 83.75 97 ILE A O 1
ATOM 736 N N . SER A 1 98 ? -22.475 4.373 40.685 1.00 88.12 98 SER A N 1
ATOM 737 C CA . SER A 1 98 ? -21.630 4.901 41.766 1.00 88.12 98 SER A CA 1
ATOM 738 C C . SER A 1 98 ? -21.212 6.355 41.517 1.00 88.12 98 SER A C 1
ATOM 740 O O . SER A 1 98 ? -21.218 6.824 40.380 1.00 88.12 98 SER A O 1
ATOM 742 N N . ASP A 1 99 ? -20.766 7.072 42.552 1.00 88.81 99 ASP A N 1
ATOM 743 C CA . ASP A 1 99 ? -20.233 8.436 42.382 1.00 88.81 99 ASP A CA 1
ATOM 744 C C . ASP A 1 99 ? -19.019 8.472 41.442 1.00 88.81 99 ASP A C 1
ATOM 746 O O . ASP A 1 99 ? -18.861 9.402 40.653 1.00 88.81 99 ASP A O 1
ATOM 750 N N . ALA A 1 100 ? -18.199 7.418 41.456 1.00 89.75 100 ALA A N 1
ATOM 751 C CA . ALA A 1 100 ? -17.088 7.260 40.522 1.00 89.75 100 ALA A CA 1
ATOM 752 C C . ALA A 1 100 ? -17.566 7.115 39.068 1.00 89.75 100 ALA A C 1
ATOM 754 O O . ALA A 1 100 ? -16.929 7.647 38.159 1.00 89.75 100 ALA A O 1
ATOM 755 N N . ASP A 1 101 ? -18.690 6.427 38.846 1.00 91.81 101 ASP A N 1
ATOM 756 C CA . ASP A 1 101 ?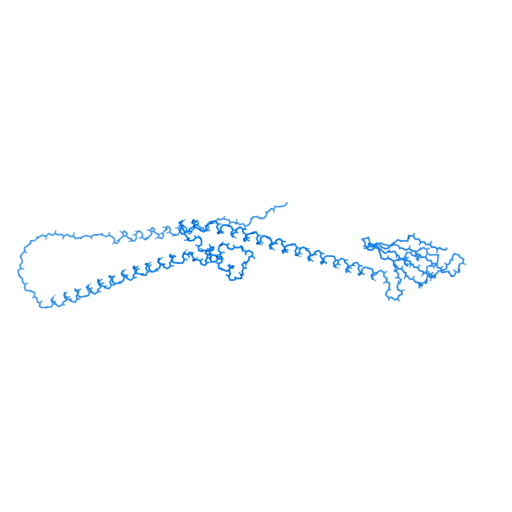 -19.307 6.309 37.523 1.00 91.81 101 ASP A CA 1
ATOM 757 C C . ASP A 1 101 ? -19.818 7.678 37.047 1.00 91.81 101 ASP A C 1
ATOM 759 O O . ASP A 1 101 ? -19.568 8.062 35.906 1.00 91.81 101 ASP A O 1
ATOM 763 N N . LYS A 1 102 ? -20.453 8.463 37.931 1.00 91.00 102 LYS A N 1
ATOM 764 C CA . LYS A 1 102 ? -20.903 9.832 37.615 1.00 91.00 102 LYS A CA 1
ATOM 765 C C . LYS A 1 102 ? -19.736 10.766 37.292 1.00 91.00 102 LYS A C 1
ATOM 767 O O . LYS A 1 102 ? -19.806 11.534 36.339 1.00 91.00 102 LYS A O 1
ATOM 772 N N . GLU A 1 103 ? -18.647 10.692 38.052 1.00 92.88 103 GLU A N 1
ATOM 773 C CA . GLU A 1 103 ? -17.432 11.472 37.787 1.00 92.88 103 GLU A CA 1
ATOM 774 C C . GLU A 1 103 ? -16.763 11.074 36.468 1.00 92.88 103 GLU A C 1
ATOM 776 O O . GLU A 1 103 ? -16.282 11.935 35.728 1.00 92.88 103 GLU A O 1
ATOM 781 N N . LEU A 1 104 ? -16.762 9.781 36.129 1.00 94.50 104 LEU A N 1
ATOM 782 C CA . LEU A 1 104 ? -16.293 9.327 34.825 1.00 94.50 104 LEU A CA 1
ATOM 783 C C . LEU A 1 104 ? -17.174 9.876 33.696 1.00 94.50 104 LEU A C 1
ATOM 785 O O . LEU A 1 104 ? -16.642 10.315 32.675 1.00 94.50 104 LEU A O 1
ATOM 789 N N . LEU A 1 105 ? -18.496 9.915 33.899 1.00 93.69 105 LEU A N 1
ATOM 790 C CA . LEU A 1 105 ? -19.444 10.419 32.909 1.00 93.69 105 LEU A CA 1
ATOM 791 C C . LEU A 1 105 ? -19.257 11.909 32.568 1.00 93.69 105 LEU A C 1
ATOM 793 O O . LEU A 1 105 ? -19.615 12.338 31.475 1.00 93.69 105 LEU A O 1
ATOM 797 N N . LYS A 1 106 ? -18.639 12.698 33.452 1.00 94.38 106 LYS A N 1
ATOM 798 C CA . LYS A 1 106 ? -18.326 14.119 33.208 1.00 94.38 106 LYS A CA 1
ATOM 799 C C . LYS A 1 106 ? -17.058 14.338 32.382 1.00 94.38 106 LYS A C 1
ATOM 801 O O . LYS A 1 106 ? -16.818 15.443 31.899 1.00 94.38 106 LYS A O 1
ATOM 806 N N . LYS A 1 107 ? -16.219 13.312 32.220 1.00 95.25 107 LYS A N 1
ATOM 807 C CA . LYS A 1 107 ? -14.974 13.413 31.448 1.00 95.25 107 LYS A CA 1
ATOM 808 C C . LYS A 1 107 ? -15.252 13.347 29.943 1.00 95.25 107 LYS A C 1
ATOM 810 O O . LYS A 1 107 ? -16.336 12.960 29.506 1.00 95.25 107 LYS A O 1
ATOM 815 N N . ALA A 1 108 ? -14.266 13.747 29.147 1.00 93.44 108 ALA A N 1
ATOM 816 C CA . ALA A 1 108 ? -14.302 13.598 27.695 1.00 93.44 108 ALA A CA 1
ATOM 817 C C . ALA A 1 108 ? -13.817 12.196 27.303 1.00 93.44 108 ALA A C 1
ATOM 819 O O . ALA A 1 108 ? -12.782 11.747 27.809 1.00 93.44 108 ALA A O 1
ATOM 820 N N . TYR A 1 109 ? -14.533 11.517 26.401 1.00 92.50 109 TYR A N 1
ATOM 821 C CA . TYR A 1 109 ? -14.255 10.118 26.038 1.00 92.50 109 TYR A CA 1
ATOM 822 C C . TYR A 1 109 ? -12.819 9.923 25.529 1.00 92.50 109 TYR A C 1
ATOM 824 O O . TYR A 1 109 ? -12.141 8.955 25.868 1.00 92.50 109 TYR A O 1
ATOM 832 N N . ASN A 1 110 ? -12.313 10.888 24.758 1.00 91.56 110 ASN A N 1
ATOM 833 C CA . ASN A 1 110 ? -10.964 10.864 24.187 1.00 91.56 110 ASN A CA 1
ATOM 834 C C . ASN A 1 110 ? -9.826 10.912 25.228 1.00 91.56 110 ASN A C 1
ATOM 836 O O . ASN A 1 110 ? -8.679 10.644 24.876 1.00 91.56 110 ASN A O 1
ATOM 840 N N . THR A 1 111 ? -10.122 11.232 26.492 1.00 95.06 111 THR A N 1
ATOM 841 C CA . THR A 1 111 ? -9.142 11.241 27.593 1.00 95.06 111 THR A CA 1
ATOM 842 C C . THR A 1 111 ? -9.102 9.931 28.378 1.00 95.06 111 THR A C 1
ATOM 844 O O . THR A 1 111 ? -8.295 9.800 29.300 1.00 95.06 111 THR A O 1
ATOM 847 N N . PHE A 1 112 ? -9.973 8.969 28.053 1.00 96.25 112 PHE A N 1
ATOM 848 C CA . PHE A 1 112 ? -10.104 7.748 28.838 1.00 96.25 112 PHE A CA 1
ATOM 849 C C . PHE A 1 112 ? -8.882 6.851 28.660 1.00 96.25 112 PHE A C 1
ATOM 851 O O . PHE A 1 112 ? -8.425 6.580 27.549 1.00 96.25 112 PHE A O 1
ATOM 858 N N . ASN A 1 113 ? -8.389 6.332 29.779 1.00 95.31 113 ASN A N 1
ATOM 859 C CA . ASN A 1 113 ? -7.456 5.217 29.785 1.00 95.31 113 ASN A CA 1
ATOM 860 C C . ASN A 1 113 ? -8.195 3.872 29.632 1.00 95.31 113 ASN A C 1
ATOM 862 O O . ASN A 1 113 ? -9.424 3.800 29.601 1.00 95.31 113 ASN A O 1
ATOM 866 N N . GLU A 1 114 ? -7.444 2.774 29.572 1.00 94.44 114 GLU A N 1
ATOM 867 C CA . GLU A 1 114 ? -8.011 1.439 29.354 1.00 94.44 114 GLU A CA 1
ATOM 868 C C . GLU A 1 114 ? -9.003 1.004 30.451 1.00 94.44 114 GLU A C 1
ATOM 870 O O . GLU A 1 114 ? -10.029 0.389 30.161 1.00 94.44 114 GLU A O 1
ATOM 875 N N . GLN A 1 115 ? -8.726 1.344 31.713 1.00 95.31 115 GLN A N 1
ATOM 876 C CA . GLN A 1 115 ? -9.609 1.015 32.836 1.00 95.31 115 GLN A CA 1
ATOM 877 C C . GLN A 1 115 ? -10.919 1.802 32.761 1.00 95.31 115 GLN A C 1
ATOM 879 O O . GLN A 1 115 ? -11.988 1.246 32.985 1.00 95.31 115 GLN A O 1
ATOM 884 N N . GLN A 1 116 ? -10.843 3.074 32.383 1.00 95.69 116 GLN A N 1
ATOM 885 C CA . GLN A 1 116 ? -11.995 3.955 32.220 1.00 95.69 116 GLN A CA 1
ATOM 886 C C . GLN A 1 116 ? -12.882 3.540 31.044 1.00 95.69 116 GLN A C 1
ATOM 888 O O . GLN A 1 116 ? -14.101 3.594 31.154 1.00 95.69 116 GLN A O 1
ATOM 893 N N . LEU A 1 117 ? -12.297 3.058 29.944 1.00 93.50 117 LEU A N 1
ATOM 894 C CA . LEU A 1 117 ? -13.060 2.485 28.830 1.00 93.50 117 LEU A CA 1
ATOM 895 C C . LEU A 1 117 ? -13.833 1.231 29.260 1.00 93.50 117 LEU A C 1
ATOM 897 O O . LEU A 1 117 ? -15.015 1.094 28.941 1.00 93.50 117 LEU A O 1
ATOM 901 N N . LYS A 1 118 ? -13.188 0.343 30.028 1.00 95.00 118 LYS A N 1
ATOM 902 C CA . LYS A 1 118 ? -13.839 -0.840 30.615 1.00 95.00 118 LYS A CA 1
ATOM 903 C C . LYS A 1 118 ? -14.965 -0.434 31.566 1.00 95.00 118 LYS A C 1
ATOM 905 O O . LYS A 1 118 ? -16.081 -0.925 31.429 1.00 95.00 118 LYS A O 1
ATOM 910 N N . GLN A 1 119 ? -14.706 0.531 32.446 1.00 93.44 119 GLN A N 1
ATOM 911 C CA . GLN A 1 119 ? -15.710 1.063 33.364 1.00 93.44 119 GLN A CA 1
ATOM 912 C C . GLN A 1 119 ? -16.893 1.690 32.610 1.00 93.44 119 GLN A C 1
ATOM 914 O O . GLN A 1 119 ? -18.043 1.439 32.952 1.00 93.44 119 GLN A O 1
ATOM 919 N N . PHE A 1 120 ? -16.653 2.442 31.534 1.00 94.94 120 PHE A N 1
ATOM 920 C CA . PHE A 1 120 ? -17.729 3.003 30.716 1.00 94.94 120 PHE A CA 1
ATOM 921 C C . PHE A 1 120 ? -18.559 1.924 30.009 1.00 94.94 120 PHE A C 1
ATOM 923 O O . PHE A 1 120 ? -19.780 2.049 29.915 1.00 94.94 120 PHE A O 1
ATOM 930 N N . ALA A 1 121 ? -17.935 0.829 29.568 1.00 93.56 121 ALA A N 1
ATOM 931 C CA . ALA A 1 121 ? -18.661 -0.325 29.043 1.00 93.56 121 ALA A CA 1
ATOM 932 C C . ALA A 1 121 ? -19.583 -0.962 30.097 1.00 93.56 121 ALA A C 1
ATOM 934 O O . ALA A 1 121 ? -20.729 -1.292 29.793 1.00 93.56 121 ALA A O 1
ATOM 935 N N . GLU A 1 122 ? -19.131 -1.063 31.346 1.00 92.00 122 GLU A N 1
ATOM 936 C CA . GLU A 1 122 ? -19.965 -1.529 32.459 1.00 92.00 122 GLU A CA 1
ATOM 937 C C . GLU A 1 122 ? -21.104 -0.549 32.778 1.00 92.00 122 GLU A C 1
ATOM 939 O O . GLU A 1 122 ? -22.242 -0.974 32.988 1.00 92.00 122 GLU A O 1
ATOM 944 N N . ILE A 1 123 ? -20.836 0.763 32.748 1.00 92.19 123 ILE A N 1
ATOM 945 C CA . ILE A 1 123 ? -21.859 1.806 32.919 1.00 92.19 123 ILE A CA 1
ATOM 946 C C . ILE A 1 123 ? -22.940 1.687 31.841 1.00 92.19 123 ILE A C 1
ATOM 948 O O . ILE A 1 123 ? -24.119 1.796 32.165 1.00 92.19 123 ILE A O 1
ATOM 952 N N . LYS A 1 124 ? -22.580 1.395 30.583 1.00 91.81 124 LYS A N 1
ATOM 953 C CA . LYS A 1 124 ? -23.555 1.154 29.502 1.00 91.81 124 LYS A CA 1
ATOM 954 C C . LYS A 1 124 ? -24.502 -0.005 29.819 1.00 91.81 124 LYS A C 1
ATOM 956 O O . LYS A 1 124 ? -25.698 0.091 29.544 1.00 91.81 124 LYS A O 1
ATOM 961 N N . GLU A 1 125 ? -24.001 -1.082 30.419 1.00 91.12 125 GLU A N 1
ATOM 962 C CA . GLU A 1 125 ? -24.838 -2.216 30.827 1.00 91.12 125 GLU A CA 1
ATOM 963 C C . GLU A 1 125 ? -25.709 -1.902 32.047 1.00 91.12 125 GLU A C 1
ATOM 965 O O . GLU A 1 125 ? -26.874 -2.307 32.083 1.00 91.12 125 GLU A O 1
ATOM 970 N N . LYS A 1 126 ? -25.181 -1.149 33.021 1.00 89.56 126 LYS A N 1
ATOM 971 C CA . LYS A 1 126 ? -25.958 -0.654 34.169 1.00 89.56 126 LYS A CA 1
ATOM 972 C C . LYS A 1 126 ? -27.072 0.290 33.717 1.00 89.56 126 LYS A C 1
ATOM 974 O O . LYS A 1 126 ? -28.213 0.128 34.138 1.00 89.56 126 LYS A O 1
ATOM 979 N N . TYR A 1 127 ? -26.776 1.205 32.790 1.00 87.94 127 TYR A N 1
ATOM 980 C CA . TYR A 1 127 ? -27.718 2.205 32.285 1.00 87.94 127 TYR A CA 1
ATOM 981 C C . TYR A 1 127 ? -28.995 1.588 31.704 1.00 87.94 127 TYR A C 1
ATOM 983 O O . TYR A 1 127 ? -30.091 2.086 31.938 1.00 87.94 127 TYR A O 1
ATOM 991 N N . LYS A 1 128 ? -28.877 0.443 31.020 1.00 88.38 128 LYS A N 1
ATOM 992 C CA . LYS A 1 128 ? -30.021 -0.308 30.468 1.00 88.38 128 LYS A CA 1
ATOM 993 C C . LYS A 1 128 ? -30.973 -0.870 31.532 1.00 88.38 128 LYS A C 1
ATOM 995 O O . LYS A 1 128 ? -32.090 -1.248 31.192 1.00 88.38 128 LYS A O 1
ATOM 1000 N N . LYS A 1 129 ? -30.517 -0.993 32.781 1.00 86.31 129 LYS A N 1
ATOM 1001 C CA . LYS A 1 129 ? -31.234 -1.633 33.896 1.00 86.31 129 LYS A CA 1
ATOM 1002 C C . LYS A 1 129 ? -31.681 -0.639 34.975 1.00 86.31 129 LYS A C 1
ATOM 1004 O O . LYS A 1 129 ? -32.335 -1.054 35.928 1.00 86.31 129 LYS A O 1
ATOM 1009 N N . LEU A 1 130 ? -31.319 0.638 34.843 1.00 82.06 130 LEU A N 1
ATOM 1010 C CA . LEU A 1 130 ? -31.648 1.689 35.807 1.00 82.06 130 LEU A CA 1
ATOM 1011 C C . LEU A 1 130 ? -33.145 2.008 35.833 1.00 82.06 130 LEU A C 1
ATOM 1013 O O . LEU A 1 130 ? -33.854 1.890 34.832 1.00 82.06 130 LEU A O 1
ATOM 1017 N N . SER A 1 131 ? -33.609 2.480 36.990 1.00 76.94 131 SER A N 1
ATOM 1018 C CA . SER A 1 131 ? -34.955 3.031 37.132 1.00 76.94 131 SER A CA 1
ATOM 1019 C C . SER A 1 131 ? -35.062 4.417 36.478 1.00 76.94 131 SER A C 1
ATOM 1021 O O . SER A 1 131 ? -34.086 5.163 36.414 1.00 76.94 131 SER A O 1
ATOM 1023 N N . ASN A 1 132 ? -36.263 4.810 36.033 1.00 77.31 132 ASN A N 1
ATOM 1024 C CA . ASN A 1 132 ? -36.475 6.095 35.346 1.00 77.31 132 ASN A CA 1
ATOM 1025 C C . ASN A 1 132 ? -35.950 7.314 36.131 1.00 77.31 132 ASN A C 1
ATOM 1027 O O . ASN A 1 132 ? -35.479 8.262 35.514 1.00 77.31 132 ASN A O 1
ATOM 1031 N N . ALA A 1 133 ? -36.020 7.298 37.468 1.00 74.06 133 ALA A N 1
ATOM 1032 C CA . ALA A 1 133 ? -35.569 8.409 38.309 1.00 74.06 133 ALA A CA 1
ATOM 1033 C C . ALA A 1 133 ? -34.038 8.576 38.308 1.00 74.06 133 ALA A C 1
ATOM 1035 O O . ALA A 1 133 ? -33.547 9.698 38.237 1.00 74.06 133 ALA A O 1
ATOM 1036 N N . GLU A 1 134 ? -33.284 7.475 38.337 1.00 74.00 134 GLU A N 1
ATOM 1037 C CA . GLU A 1 134 ? -31.814 7.504 38.303 1.00 74.00 134 GLU A CA 1
ATOM 1038 C C . GLU A 1 134 ? -31.282 7.806 36.896 1.00 74.00 134 GLU A C 1
ATOM 1040 O O . GLU A 1 134 ? -30.244 8.447 36.746 1.00 74.00 134 GLU A O 1
ATOM 1045 N N . VAL A 1 135 ? -32.018 7.394 35.857 1.00 76.94 135 VAL A N 1
ATOM 1046 C CA . VAL A 1 135 ? -31.704 7.732 34.461 1.00 76.94 135 VAL A CA 1
ATOM 1047 C C . VAL A 1 135 ? -31.710 9.245 34.245 1.00 76.94 135 VAL A C 1
ATOM 1049 O O . VAL A 1 135 ? -30.828 9.755 33.556 1.00 76.94 135 VAL A O 1
ATOM 1052 N N . VAL A 1 136 ? -32.661 9.976 34.838 1.00 80.44 136 VAL A N 1
ATOM 1053 C CA . VAL A 1 136 ? -32.763 11.436 34.658 1.00 80.44 136 VAL A CA 1
ATOM 1054 C C . VAL A 1 136 ? -31.466 12.148 35.060 1.00 80.44 136 VAL A C 1
ATOM 1056 O O . VAL A 1 136 ? -31.027 13.029 34.326 1.00 80.44 136 VAL A O 1
ATOM 1059 N N . ASP A 1 137 ? -30.822 11.721 36.149 1.00 83.50 137 ASP A N 1
ATOM 1060 C CA . ASP A 1 137 ? -29.622 12.363 36.711 1.00 83.50 137 ASP A CA 1
ATOM 1061 C C . ASP A 1 137 ? -28.392 12.264 35.790 1.00 83.50 137 ASP A C 1
ATOM 1063 O O . ASP A 1 137 ? -27.591 13.190 35.719 1.00 83.50 137 ASP A O 1
ATOM 1067 N N . ILE A 1 138 ? -28.250 11.161 35.045 1.00 87.56 138 ILE A N 1
ATOM 1068 C CA . ILE A 1 138 ? -27.038 10.879 34.252 1.00 87.56 138 ILE A CA 1
ATOM 1069 C C . ILE A 1 138 ? -27.263 10.830 32.737 1.00 87.56 138 ILE A C 1
ATOM 1071 O O . ILE A 1 138 ? -26.301 10.738 31.975 1.00 87.56 138 ILE A O 1
ATOM 1075 N N . SER A 1 139 ? -28.518 10.873 32.279 1.00 89.75 139 SER A N 1
ATOM 1076 C CA . SER A 1 139 ? -28.883 10.685 30.866 1.00 89.75 139 SER A CA 1
ATOM 1077 C C . SER A 1 139 ? -28.178 11.653 29.914 1.00 89.75 139 SER A C 1
ATOM 1079 O O . SER A 1 139 ? -27.758 11.239 28.835 1.00 89.75 139 SER A O 1
ATOM 1081 N N . ALA A 1 140 ? -28.006 12.918 30.309 1.00 92.44 140 ALA A N 1
ATOM 1082 C CA . ALA A 1 140 ? -27.350 13.930 29.485 1.00 92.44 140 ALA A CA 1
ATOM 1083 C C . ALA A 1 140 ? -25.854 13.631 29.284 1.00 92.44 140 ALA A C 1
ATOM 1085 O O . ALA A 1 140 ? -25.380 13.583 28.146 1.00 92.44 140 ALA A O 1
ATOM 1086 N N . ASP A 1 141 ? -25.126 13.370 30.373 1.00 93.69 141 ASP A N 1
ATOM 1087 C CA . ASP A 1 141 ? -23.696 13.052 30.327 1.00 93.69 141 ASP A CA 1
ATOM 1088 C C . ASP A 1 141 ? -23.436 11.714 29.625 1.00 93.69 141 ASP A C 1
ATOM 1090 O O . ASP A 1 141 ? -22.531 11.600 28.794 1.00 93.69 141 ASP A O 1
ATOM 1094 N N . PHE A 1 142 ? -24.283 10.716 29.888 1.00 93.06 142 PHE A N 1
ATOM 1095 C CA . PHE A 1 142 ? -24.228 9.421 29.220 1.00 93.06 142 PHE A CA 1
ATOM 1096 C C . PHE A 1 142 ? -24.474 9.535 27.709 1.00 93.06 142 PHE A C 1
ATOM 1098 O O . PHE A 1 142 ? -23.740 8.937 26.917 1.00 93.06 142 PHE A O 1
ATOM 1105 N N . ALA A 1 143 ? -25.470 10.323 27.289 1.00 93.88 143 ALA A N 1
ATOM 1106 C CA . ALA A 1 143 ? -25.751 10.559 25.876 1.00 93.88 143 ALA A CA 1
ATOM 1107 C C . ALA A 1 143 ? -24.595 11.296 25.182 1.00 93.88 143 ALA A C 1
ATOM 1109 O O . ALA A 1 143 ? -24.199 10.909 24.081 1.00 93.88 143 ALA A O 1
ATOM 1110 N N . ARG A 1 144 ? -24.013 12.313 25.834 1.00 95.44 144 ARG A N 1
ATOM 1111 C CA . ARG A 1 144 ? -22.830 13.027 25.331 1.00 95.44 144 ARG A CA 1
ATOM 1112 C C . ARG A 1 144 ? -21.664 12.065 25.097 1.00 95.44 144 ARG A C 1
ATOM 1114 O O . ARG A 1 144 ? -21.155 12.004 23.982 1.00 95.44 144 ARG A O 1
ATOM 1121 N N . LEU A 1 145 ? -21.287 11.279 26.106 1.00 95.00 145 LEU A N 1
ATOM 1122 C CA . LEU A 1 145 ? -20.181 10.321 25.998 1.00 95.00 145 LEU A CA 1
ATOM 1123 C C . LEU A 1 145 ? -20.434 9.219 24.971 1.00 95.00 145 LEU A C 1
ATOM 1125 O O . LEU A 1 145 ? -19.517 8.846 24.248 1.00 95.00 145 LEU A O 1
ATOM 1129 N N . SER A 1 146 ? -21.668 8.723 24.869 1.00 92.69 146 SER A N 1
ATOM 1130 C CA . SER A 1 146 ? -22.029 7.722 23.855 1.00 92.69 146 SER A CA 1
ATOM 1131 C C . SER A 1 146 ? -21.866 8.275 22.432 1.00 92.69 146 SER A C 1
ATOM 1133 O O . SER A 1 146 ? -21.412 7.570 21.533 1.00 92.69 146 SER A O 1
ATOM 1135 N N . ASN A 1 147 ? -22.188 9.554 22.222 1.00 94.50 147 ASN A N 1
ATOM 1136 C CA . ASN A 1 147 ? -21.967 10.225 20.940 1.00 94.50 147 ASN A CA 1
ATOM 1137 C C . ASN A 1 147 ? -20.477 10.496 20.669 1.00 94.50 147 ASN A C 1
ATOM 1139 O O . ASN A 1 147 ? -20.026 10.358 19.530 1.00 94.50 147 ASN A O 1
ATOM 1143 N N . GLU A 1 148 ? -19.706 10.867 21.694 1.00 94.62 148 GLU A N 1
ATOM 1144 C CA . GLU A 1 148 ? -18.249 11.033 21.589 1.00 94.62 148 GLU A CA 1
ATOM 1145 C C . GLU A 1 148 ? -17.556 9.711 21.243 1.00 94.62 148 GLU A C 1
ATOM 1147 O O . GLU A 1 148 ? -16.714 9.690 20.348 1.00 94.62 148 GLU A O 1
ATOM 1152 N N . GLU A 1 149 ? -17.953 8.605 21.877 1.00 94.19 149 GLU A N 1
ATOM 1153 C CA . GLU A 1 149 ? -17.487 7.256 21.545 1.00 94.19 149 GLU A CA 1
ATOM 1154 C C . GLU A 1 149 ? -17.746 6.928 20.077 1.00 94.19 149 GLU A C 1
ATOM 1156 O O . GLU A 1 149 ? -16.812 6.598 19.351 1.00 94.19 149 GLU A O 1
ATOM 1161 N N . ALA A 1 150 ? -18.991 7.083 19.615 1.00 94.75 150 ALA A N 1
ATOM 1162 C CA . ALA A 1 150 ? -19.344 6.816 18.224 1.00 94.75 150 ALA A CA 1
ATOM 1163 C C . ALA A 1 150 ? -18.538 7.692 17.246 1.00 94.75 150 ALA A C 1
ATOM 1165 O O . ALA A 1 150 ? -18.145 7.241 16.168 1.00 94.75 150 ALA A O 1
ATOM 1166 N N . THR A 1 151 ? -18.259 8.941 17.630 1.00 94.94 151 THR A N 1
ATOM 1167 C CA . THR A 1 151 ? -17.437 9.866 16.839 1.00 94.94 151 THR A CA 1
ATOM 1168 C C . THR A 1 151 ? -15.976 9.419 16.795 1.00 94.94 151 THR A C 1
ATOM 1170 O O . THR A 1 151 ? -15.375 9.406 15.721 1.00 94.94 151 THR A O 1
ATOM 1173 N N . GLU A 1 152 ? -15.402 9.010 17.926 1.00 93.06 152 GLU A N 1
ATOM 1174 C CA . GLU A 1 152 ? -14.029 8.507 18.003 1.00 93.06 152 GLU A CA 1
ATOM 1175 C C . GLU A 1 152 ? -13.862 7.163 17.290 1.00 93.06 152 GLU A C 1
ATOM 1177 O O . GLU A 1 152 ? -12.867 6.963 16.594 1.00 93.06 152 GLU A O 1
ATOM 1182 N N . GLU A 1 153 ? -14.827 6.250 17.399 1.00 93.06 153 GLU A N 1
ATOM 1183 C CA . GLU A 1 153 ? -14.830 4.990 16.649 1.00 93.06 153 GLU A CA 1
ATOM 1184 C C . GLU A 1 153 ? -14.901 5.24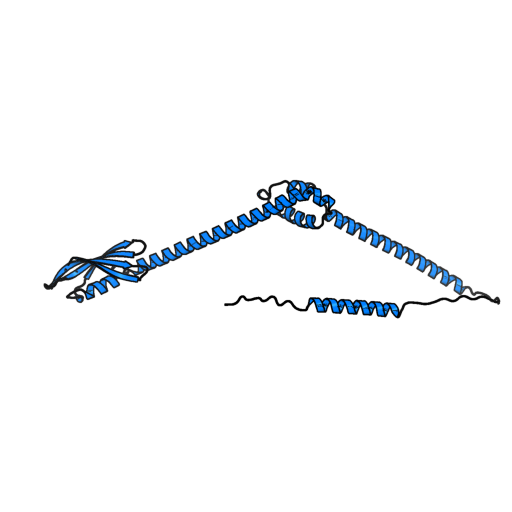0 15.145 1.00 93.06 153 GLU A C 1
ATOM 1186 O O . GLU A 1 153 ? -14.110 4.669 14.390 1.00 93.06 153 GLU A O 1
ATOM 1191 N N . LYS A 1 154 ? -15.778 6.151 14.706 1.00 95.12 154 LYS A N 1
ATOM 1192 C CA . LYS A 1 154 ? -15.853 6.563 13.303 1.00 95.12 154 LYS A CA 1
ATOM 1193 C C . LYS A 1 154 ? -14.535 7.182 12.834 1.00 95.12 154 LYS A C 1
ATOM 1195 O O . LYS A 1 154 ? -14.012 6.768 11.804 1.00 95.12 154 LYS A O 1
ATOM 1200 N N . ARG A 1 155 ? -13.954 8.108 13.606 1.00 94.56 155 ARG A N 1
ATOM 1201 C CA . ARG A 1 155 ? -12.661 8.739 13.291 1.00 94.56 155 ARG A CA 1
ATOM 1202 C C . ARG A 1 155 ? -11.536 7.709 13.201 1.00 94.56 155 ARG A C 1
ATOM 1204 O O . ARG A 1 155 ? -10.722 7.777 12.286 1.00 94.56 155 ARG A O 1
ATOM 1211 N N . LYS A 1 156 ? -11.488 6.742 14.123 1.00 93.69 156 LYS A N 1
ATOM 1212 C CA . LYS A 1 156 ? -10.511 5.641 14.104 1.00 93.69 156 LYS A CA 1
ATOM 1213 C C . LYS A 1 156 ? -10.708 4.733 12.891 1.00 93.69 156 LYS A C 1
ATOM 1215 O O . LYS A 1 156 ? -9.722 4.356 12.264 1.00 93.69 156 LYS A O 1
ATOM 1220 N N . ALA A 1 157 ? -11.950 4.404 12.540 1.00 95.56 157 ALA A N 1
ATOM 1221 C CA . ALA A 1 157 ? -12.260 3.603 11.360 1.00 95.56 157 ALA A CA 1
ATOM 1222 C C . ALA A 1 157 ? -11.870 4.325 10.059 1.00 95.56 157 ALA A C 1
ATOM 1224 O O . ALA A 1 157 ? -11.249 3.720 9.189 1.00 95.56 157 ALA A O 1
ATOM 1225 N N . GLU A 1 158 ? -12.168 5.621 9.945 1.00 95.75 158 GLU A N 1
ATOM 1226 C CA . GLU A 1 158 ? -11.773 6.455 8.805 1.00 95.75 158 GLU A CA 1
ATOM 1227 C C . GLU A 1 158 ? -10.251 6.614 8.710 1.00 95.75 158 GLU A C 1
ATOM 1229 O O . GLU A 1 158 ? -9.695 6.472 7.624 1.00 95.75 158 GLU A O 1
ATOM 1234 N N . ALA A 1 159 ? -9.564 6.841 9.835 1.00 96.31 159 ALA A N 1
ATOM 1235 C CA . ALA A 1 159 ? -8.105 6.917 9.879 1.00 96.31 159 ALA A CA 1
ATOM 1236 C C . ALA A 1 159 ? -7.456 5.594 9.450 1.00 96.31 159 ALA A C 1
ATOM 1238 O O . ALA A 1 159 ? -6.556 5.602 8.616 1.00 96.31 159 ALA A O 1
ATOM 1239 N N . LYS A 1 160 ? -7.961 4.459 9.950 1.00 96.50 160 LYS A N 1
ATOM 1240 C CA . LYS A 1 160 ? -7.492 3.128 9.549 1.00 96.50 160 LYS A CA 1
ATOM 1241 C C . LYS A 1 160 ? -7.735 2.870 8.060 1.00 96.50 160 LYS A C 1
ATOM 1243 O O . LYS A 1 160 ? -6.838 2.399 7.373 1.00 96.50 160 LYS A O 1
ATOM 1248 N N . ALA A 1 161 ? -8.910 3.221 7.537 1.00 96.75 161 ALA A N 1
ATOM 1249 C CA . ALA A 1 161 ? -9.207 3.081 6.112 1.00 96.75 161 ALA A CA 1
ATOM 1250 C C . ALA A 1 161 ? -8.313 3.984 5.240 1.00 96.75 161 ALA A C 1
ATOM 1252 O O . ALA A 1 161 ? -7.889 3.580 4.156 1.00 96.75 161 ALA A O 1
ATOM 12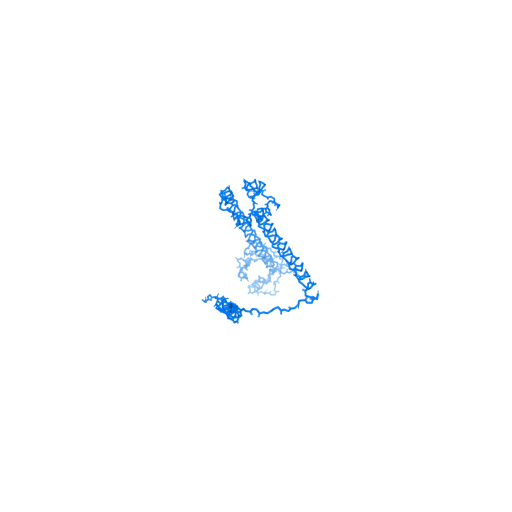53 N N . ALA A 1 162 ? -8.008 5.200 5.704 1.00 97.12 162 ALA A N 1
ATOM 1254 C CA . ALA A 1 162 ? -7.089 6.108 5.027 1.00 97.12 162 ALA A CA 1
ATOM 1255 C C . ALA A 1 162 ? -5.646 5.577 5.039 1.00 97.12 162 ALA A C 1
ATOM 1257 O O . ALA A 1 162 ? -4.975 5.638 4.010 1.00 97.12 162 ALA A O 1
ATOM 1258 N N . GLU A 1 163 ? -5.191 5.018 6.162 1.00 96.31 163 GLU A N 1
ATOM 1259 C CA . GLU A 1 163 ? -3.878 4.379 6.295 1.00 96.31 163 GLU A CA 1
ATOM 1260 C C . GLU A 1 163 ? -3.757 3.147 5.389 1.00 96.31 163 GLU A C 1
ATOM 1262 O O . GLU A 1 163 ? -2.798 3.037 4.629 1.00 96.31 163 GLU A O 1
ATOM 1267 N N . GLU A 1 164 ? -4.756 2.260 5.389 1.00 96.00 164 GLU A N 1
ATOM 1268 C CA . GLU A 1 164 ? -4.799 1.086 4.509 1.00 96.00 164 GLU A CA 1
ATOM 1269 C C . GLU A 1 164 ? -4.788 1.486 3.028 1.00 96.00 164 GLU A C 1
ATOM 1271 O O . GLU A 1 164 ? -4.063 0.891 2.228 1.00 96.00 164 GLU A O 1
ATOM 1276 N N . LYS A 1 165 ? -5.541 2.529 2.655 1.00 96.50 165 LYS A N 1
ATOM 1277 C CA . LYS A 1 165 ? -5.528 3.070 1.290 1.00 96.50 165 LYS A CA 1
ATOM 1278 C C . LYS A 1 165 ? -4.158 3.646 0.925 1.00 96.50 165 LYS A C 1
ATOM 1280 O O . LYS A 1 165 ? -3.661 3.354 -0.159 1.00 96.50 165 LYS A O 1
ATOM 1285 N N . ALA A 1 166 ? -3.547 4.430 1.813 1.00 96.81 166 ALA A N 1
ATOM 1286 C CA . ALA A 1 166 ? -2.222 5.005 1.588 1.00 96.81 166 ALA A CA 1
ATOM 1287 C C . ALA A 1 166 ? -1.147 3.913 1.458 1.00 96.81 166 ALA A C 1
ATOM 1289 O O . ALA A 1 166 ? -0.298 3.986 0.572 1.00 96.81 166 ALA A O 1
ATOM 1290 N N . ALA A 1 167 ? -1.217 2.865 2.282 1.00 96.94 167 ALA A N 1
ATOM 1291 C CA . ALA A 1 167 ? -0.327 1.711 2.194 1.00 96.94 167 ALA A CA 1
ATOM 1292 C C . ALA A 1 167 ? -0.518 0.932 0.880 1.00 96.94 167 ALA A C 1
ATOM 1294 O O . ALA A 1 167 ? 0.463 0.540 0.248 1.00 96.94 167 ALA A O 1
ATOM 1295 N N . ALA A 1 168 ? -1.765 0.740 0.435 1.00 97.00 168 ALA A N 1
ATOM 1296 C CA . ALA A 1 168 ? -2.065 0.087 -0.838 1.00 97.00 168 ALA A CA 1
ATOM 1297 C C . ALA A 1 168 ? -1.558 0.896 -2.045 1.00 97.00 168 ALA A C 1
ATOM 1299 O O . ALA A 1 168 ? -0.987 0.322 -2.971 1.00 97.00 168 ALA A O 1
ATOM 1300 N N . GLU A 1 169 ? -1.724 2.220 -2.024 1.00 96.19 169 GLU A N 1
ATOM 1301 C CA . GLU A 1 169 ? -1.226 3.121 -3.068 1.00 96.19 169 GLU A CA 1
ATOM 1302 C C . GLU A 1 169 ? 0.308 3.154 -3.101 1.00 96.19 169 GLU A C 1
ATOM 1304 O O . GLU A 1 169 ? 0.902 2.995 -4.166 1.00 96.19 169 GLU A O 1
ATOM 1309 N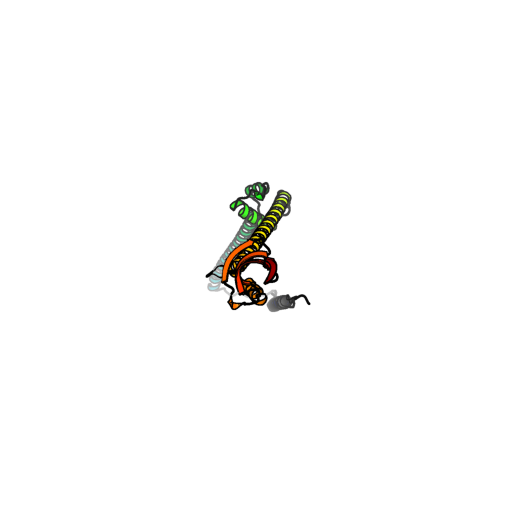 N . ALA A 1 170 ? 0.961 3.248 -1.938 1.00 96.25 170 ALA A N 1
ATOM 1310 C CA . ALA A 1 170 ? 2.417 3.176 -1.835 1.00 96.25 170 ALA A CA 1
ATOM 1311 C C . ALA A 1 170 ? 2.964 1.844 -2.372 1.00 96.25 170 ALA A C 1
ATOM 1313 O O . ALA A 1 170 ? 3.945 1.836 -3.116 1.00 96.25 170 ALA A O 1
ATOM 1314 N N . LYS A 1 171 ? 2.305 0.723 -2.051 1.00 96.44 171 LYS A N 1
ATOM 1315 C CA . LYS A 1 171 ? 2.661 -0.591 -2.598 1.00 96.44 171 LYS A CA 1
ATOM 1316 C C . LYS A 1 171 ? 2.486 -0.635 -4.117 1.00 96.44 171 LYS A C 1
ATOM 1318 O O . LYS A 1 171 ? 3.385 -1.101 -4.803 1.00 96.44 171 LYS A O 1
ATOM 1323 N N . ALA A 1 172 ? 1.375 -0.127 -4.650 1.00 96.06 172 ALA A N 1
ATOM 1324 C CA . ALA A 1 172 ? 1.139 -0.100 -6.093 1.00 96.06 172 ALA A CA 1
ATOM 1325 C C . ALA A 1 172 ? 2.185 0.746 -6.841 1.00 96.06 172 ALA A C 1
ATOM 1327 O O . ALA A 1 172 ? 2.636 0.353 -7.914 1.00 96.06 172 ALA A O 1
ATOM 1328 N N . ILE A 1 173 ? 2.606 1.876 -6.263 1.00 95.25 173 ILE A N 1
ATOM 1329 C CA . ILE A 1 173 ? 3.690 2.705 -6.808 1.00 95.25 173 ILE A CA 1
ATOM 1330 C C . ILE A 1 173 ? 5.019 1.940 -6.782 1.00 95.25 173 ILE A C 1
ATOM 1332 O O . ILE A 1 173 ? 5.734 1.946 -7.780 1.00 95.25 173 ILE A O 1
ATOM 1336 N N . ALA A 1 174 ? 5.342 1.266 -5.674 1.00 95.50 174 ALA A N 1
ATOM 1337 C CA . ALA A 1 174 ? 6.570 0.482 -5.554 1.00 95.50 174 ALA A CA 1
ATOM 1338 C C . ALA A 1 174 ? 6.606 -0.693 -6.546 1.00 95.50 174 ALA A C 1
ATOM 1340 O O . ALA A 1 174 ? 7.620 -0.896 -7.213 1.00 95.50 174 ALA A O 1
ATOM 1341 N N . ASP A 1 175 ? 5.494 -1.419 -6.689 1.00 95.50 175 ASP A N 1
ATOM 1342 C CA . ASP A 1 175 ? 5.351 -2.514 -7.652 1.00 95.50 175 ASP A CA 1
ATOM 1343 C C . ASP A 1 175 ? 5.518 -1.982 -9.093 1.00 95.50 175 ASP A C 1
ATOM 1345 O O . ASP A 1 175 ? 6.328 -2.504 -9.854 1.00 95.50 175 ASP A O 1
ATOM 1349 N N . ALA A 1 176 ? 4.859 -0.868 -9.444 1.00 93.06 176 ALA A N 1
ATOM 1350 C CA . ALA A 1 176 ? 4.999 -0.242 -10.763 1.00 93.06 176 ALA A CA 1
ATOM 1351 C C . ALA A 1 176 ? 6.430 0.252 -11.050 1.00 93.06 176 ALA A C 1
ATOM 1353 O O . ALA A 1 176 ? 6.913 0.147 -12.177 1.00 93.06 176 ALA A O 1
ATOM 1354 N N . GLN A 1 177 ? 7.131 0.778 -10.041 1.00 92.81 177 GLN A N 1
ATOM 1355 C CA . GLN A 1 177 ? 8.538 1.169 -10.166 1.00 92.81 177 GLN A CA 1
ATOM 1356 C C . GLN A 1 177 ? 9.456 -0.042 -10.361 1.00 92.81 177 GLN A C 1
ATOM 1358 O O . GLN A 1 177 ? 10.394 0.030 -11.157 1.00 92.81 177 GLN A O 1
ATOM 1363 N N . ALA A 1 178 ? 9.193 -1.149 -9.661 1.00 95.38 178 ALA A N 1
ATOM 1364 C CA . ALA A 1 178 ? 9.940 -2.390 -9.825 1.00 95.38 178 ALA A CA 1
ATOM 1365 C C . ALA A 1 178 ? 9.739 -2.982 -11.229 1.00 95.38 178 ALA A C 1
ATOM 1367 O O . ALA A 1 178 ? 10.721 -3.327 -11.889 1.00 95.38 178 ALA A O 1
ATOM 1368 N N . ASP A 1 179 ? 8.496 -3.014 -11.713 1.00 95.31 179 ASP A N 1
ATOM 1369 C CA . ASP A 1 179 ? 8.155 -3.471 -13.063 1.00 95.31 179 ASP A CA 1
ATOM 1370 C C . ASP A 1 179 ? 8.810 -2.596 -14.140 1.00 95.31 179 ASP A C 1
ATOM 1372 O O . ASP A 1 179 ? 9.395 -3.110 -15.098 1.00 95.31 179 ASP A O 1
ATOM 1376 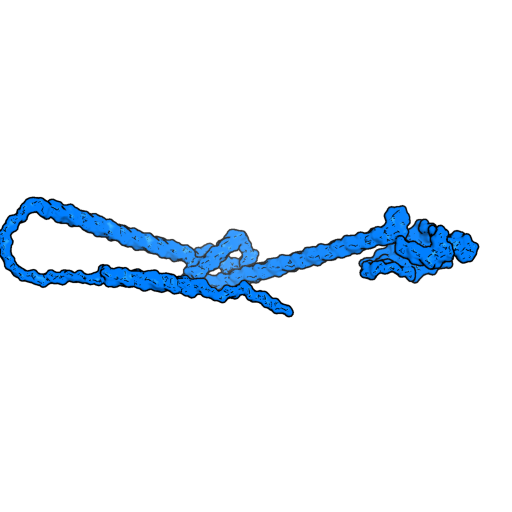N N . TYR A 1 180 ? 8.761 -1.269 -13.976 1.00 95.38 180 TYR A N 1
ATOM 1377 C CA . TYR A 1 180 ? 9.423 -0.337 -14.889 1.00 95.38 180 TYR A CA 1
ATOM 1378 C C . TYR A 1 180 ? 10.937 -0.549 -14.905 1.00 95.38 180 TYR A C 1
ATOM 1380 O O . TYR A 1 180 ? 11.543 -0.664 -15.971 1.00 95.38 180 TYR A O 1
ATOM 1388 N N . LYS A 1 181 ? 11.556 -0.673 -13.727 1.00 95.44 181 LYS A N 1
ATOM 1389 C CA . LYS A 1 181 ? 12.992 -0.924 -13.614 1.00 95.44 181 LYS A CA 1
ATOM 1390 C C . LYS A 1 181 ? 13.396 -2.234 -14.292 1.00 95.44 181 LYS A C 1
ATOM 1392 O O . LYS A 1 181 ? 14.368 -2.247 -15.043 1.00 95.44 181 LYS A O 1
ATOM 1397 N N . ALA A 1 182 ? 12.646 -3.310 -14.065 1.00 95.38 182 ALA A N 1
ATOM 1398 C CA . ALA A 1 182 ? 12.895 -4.593 -14.714 1.00 95.38 182 ALA A CA 1
ATOM 1399 C C . ALA A 1 182 ? 12.775 -4.490 -16.243 1.00 95.38 182 ALA A C 1
ATOM 1401 O O . ALA A 1 182 ? 13.578 -5.080 -16.967 1.00 95.38 182 ALA A O 1
ATOM 1402 N N . TRP A 1 183 ? 11.815 -3.704 -16.742 1.00 95.75 183 TRP A N 1
ATOM 1403 C CA . TRP A 1 183 ? 11.698 -3.426 -18.170 1.00 95.75 183 TRP A CA 1
ATOM 1404 C C . TRP A 1 183 ? 12.914 -2.675 -18.721 1.00 95.75 183 TRP A C 1
ATOM 1406 O O . TRP A 1 183 ? 13.441 -3.107 -19.749 1.00 95.75 183 TRP A O 1
ATOM 1416 N N . VAL A 1 184 ? 13.383 -1.613 -18.046 1.00 95.75 184 VAL A N 1
ATOM 1417 C CA . VAL A 1 184 ? 14.587 -0.853 -18.442 1.00 95.75 184 VAL A CA 1
ATOM 1418 C C . VAL A 1 184 ? 15.810 -1.764 -18.484 1.00 95.75 184 VAL A C 1
ATOM 1420 O O . VAL A 1 184 ? 16.506 -1.806 -19.498 1.00 95.75 184 VAL A O 1
ATOM 1423 N N . ASP A 1 185 ? 16.042 -2.535 -17.420 1.00 93.38 185 ASP A N 1
ATOM 1424 C CA . ASP A 1 185 ? 17.180 -3.456 -17.326 1.00 93.38 185 ASP A CA 1
ATOM 1425 C C . ASP A 1 185 ? 17.100 -4.546 -18.420 1.00 93.38 185 ASP A C 1
ATOM 1427 O O . ASP A 1 185 ? 18.118 -4.970 -18.966 1.00 93.38 185 ASP A O 1
ATOM 1431 N N . GLY A 1 186 ? 15.884 -4.945 -18.813 1.00 94.31 186 GLY A N 1
ATOM 1432 C CA . GLY A 1 186 ? 15.627 -5.875 -19.915 1.00 94.31 186 GLY A CA 1
ATOM 1433 C C . GLY A 1 186 ? 15.806 -5.295 -21.325 1.00 94.31 186 GLY A C 1
ATOM 1434 O O . GLY A 1 186 ? 15.853 -6.065 -22.286 1.00 94.31 186 GLY A O 1
ATOM 1435 N N . GLN A 1 187 ? 15.925 -3.970 -21.487 1.00 95.38 187 GLN A N 1
ATOM 1436 C CA . GLN A 1 187 ? 16.127 -3.352 -22.807 1.00 95.38 187 GLN A CA 1
ATOM 1437 C C . GLN A 1 187 ? 17.538 -3.573 -23.365 1.00 95.38 187 GLN A C 1
ATOM 1439 O O . GLN A 1 187 ? 17.746 -3.416 -24.572 1.00 95.38 187 GLN A O 1
ATOM 1444 N N . PHE A 1 188 ? 18.511 -3.926 -22.524 1.00 96.44 188 PHE A N 1
ATOM 1445 C CA . PHE A 1 188 ? 19.921 -3.966 -22.901 1.00 96.44 188 PHE A CA 1
ATOM 1446 C C . PHE A 1 188 ? 20.516 -5.362 -22.726 1.00 96.44 188 PHE A C 1
ATOM 1448 O O . PHE A 1 188 ? 20.170 -6.133 -21.834 1.00 96.44 188 PHE A O 1
ATOM 1455 N N . SER A 1 189 ? 21.432 -5.711 -23.620 1.00 95.94 189 SER A N 1
ATOM 1456 C CA . SER A 1 189 ? 22.192 -6.947 -23.542 1.00 95.94 189 SER A CA 1
ATOM 1457 C C . SER A 1 189 ? 23.169 -6.905 -22.366 1.00 95.94 189 SER A C 1
ATOM 1459 O O . SER A 1 189 ? 23.952 -5.971 -22.231 1.00 95.94 189 SER A O 1
ATOM 1461 N N . ALA A 1 190 ? 23.176 -7.957 -21.547 1.00 94.31 190 ALA A N 1
ATOM 1462 C CA . ALA A 1 190 ? 24.073 -8.067 -20.395 1.00 94.31 190 ALA A CA 1
ATOM 1463 C C . ALA A 1 190 ? 25.567 -8.197 -20.763 1.00 94.31 190 ALA A C 1
ATOM 1465 O O . ALA A 1 190 ? 26.416 -8.071 -19.887 1.00 94.31 190 ALA A O 1
ATOM 1466 N N . TRP A 1 191 ? 25.890 -8.485 -22.029 1.00 93.62 191 TRP A N 1
ATOM 1467 C CA . TRP A 1 191 ? 27.264 -8.749 -22.476 1.00 93.62 191 TRP A CA 1
ATOM 1468 C C . TRP A 1 191 ? 27.971 -7.503 -23.008 1.00 93.62 191 TRP A C 1
ATOM 1470 O O . TRP A 1 191 ? 29.129 -7.264 -22.685 1.00 93.62 191 TRP A O 1
ATOM 1480 N N . ASP A 1 192 ? 27.277 -6.727 -23.833 1.00 92.69 192 ASP A N 1
ATOM 1481 C CA . ASP A 1 192 ? 27.816 -5.593 -24.592 1.00 92.69 192 ASP A CA 1
ATOM 1482 C C . ASP A 1 192 ? 26.992 -4.308 -24.394 1.00 92.69 192 ASP A C 1
ATOM 1484 O O . ASP A 1 192 ? 27.347 -3.258 -24.917 1.00 92.69 192 ASP A O 1
ATOM 1488 N N . GLY A 1 193 ? 25.885 -4.358 -23.645 1.00 95.12 193 GLY A N 1
ATOM 1489 C CA . GLY A 1 193 ? 25.016 -3.202 -23.405 1.00 95.12 193 GLY A CA 1
ATOM 1490 C C . GLY A 1 193 ? 24.179 -2.775 -24.615 1.00 95.12 193 GLY A C 1
ATOM 1491 O O . GLY A 1 193 ? 23.505 -1.748 -24.556 1.00 95.12 193 GLY A O 1
ATOM 1492 N N . SER A 1 194 ? 24.188 -3.536 -25.715 1.00 96.06 194 SER A N 1
ATOM 1493 C CA . SER A 1 194 ? 23.431 -3.195 -26.922 1.00 96.06 194 SER A CA 1
ATOM 1494 C C . SER A 1 194 ? 21.920 -3.377 -26.727 1.00 96.06 194 SER A C 1
ATOM 1496 O O . SER A 1 194 ? 21.462 -4.307 -26.056 1.00 96.06 194 SER A O 1
ATOM 1498 N N . ASN A 1 195 ? 21.107 -2.505 -27.334 1.00 96.81 195 ASN A N 1
ATOM 1499 C CA . ASN A 1 195 ? 19.658 -2.716 -27.398 1.00 96.81 195 ASN A CA 1
ATOM 1500 C C . ASN A 1 195 ? 19.325 -3.643 -28.576 1.00 96.81 195 ASN A C 1
ATOM 1502 O O . ASN A 1 195 ? 19.429 -3.252 -29.739 1.00 96.81 195 ASN A O 1
ATOM 1506 N N . ARG A 1 196 ? 18.908 -4.878 -28.281 1.00 94.00 196 ARG A N 1
ATOM 1507 C CA . ARG A 1 196 ? 18.725 -5.938 -29.292 1.00 94.00 196 ARG A CA 1
ATOM 1508 C C . ARG A 1 196 ? 17.703 -5.578 -30.369 1.00 94.00 196 ARG A C 1
ATOM 1510 O O . ARG A 1 196 ? 17.915 -5.885 -31.540 1.00 94.00 196 ARG A O 1
ATOM 1517 N N . HIS A 1 197 ? 16.610 -4.922 -29.983 1.00 94.12 197 HIS A N 1
ATOM 1518 C CA . HIS A 1 197 ? 15.564 -4.535 -30.925 1.00 94.12 197 HIS A CA 1
ATOM 1519 C C . HIS A 1 197 ? 16.027 -3.402 -31.847 1.00 94.12 197 HIS A C 1
ATOM 1521 O O . HIS A 1 197 ? 15.796 -3.471 -33.052 1.00 94.12 197 HIS A O 1
ATOM 1527 N N . LEU A 1 198 ? 16.760 -2.415 -31.319 1.00 95.81 198 LEU A N 1
ATOM 1528 C CA . LEU A 1 198 ? 17.367 -1.354 -32.122 1.00 95.81 198 LEU A CA 1
ATOM 1529 C C . LEU A 1 198 ? 18.421 -1.907 -33.082 1.00 95.81 198 LEU A C 1
ATOM 1531 O O . LEU A 1 198 ? 18.470 -1.484 -34.230 1.00 95.81 198 LEU A O 1
ATOM 1535 N N . VAL A 1 199 ? 19.230 -2.874 -32.638 1.00 96.00 199 VAL A N 1
ATOM 1536 C CA . VAL A 1 199 ? 20.199 -3.568 -33.501 1.00 96.00 199 VAL A CA 1
ATOM 1537 C C . VAL A 1 199 ? 19.495 -4.289 -34.648 1.00 96.00 199 VAL A C 1
ATOM 1539 O O . VAL A 1 199 ? 19.963 -4.204 -35.780 1.00 96.00 199 VAL A O 1
ATOM 1542 N N . SER A 1 200 ? 18.381 -4.980 -34.380 1.00 95.06 200 SER A N 1
ATOM 1543 C CA . SER A 1 200 ? 17.597 -5.650 -35.427 1.00 95.06 200 SER A CA 1
ATOM 1544 C C . SER A 1 200 ? 17.070 -4.644 -36.447 1.00 95.06 200 SER A C 1
ATOM 1546 O O . SER A 1 200 ? 17.364 -4.776 -37.630 1.00 95.06 200 SER A O 1
ATOM 1548 N N . LEU A 1 201 ? 16.382 -3.596 -35.977 1.00 94.25 201 LEU A N 1
ATOM 1549 C CA . LEU A 1 201 ? 15.848 -2.547 -36.846 1.00 94.25 201 LEU A CA 1
ATOM 1550 C C . LEU A 1 201 ? 16.944 -1.870 -37.664 1.00 94.25 201 LEU A C 1
ATOM 1552 O O . LEU A 1 201 ? 16.751 -1.581 -38.839 1.00 94.25 201 LEU A O 1
ATOM 1556 N N . LEU A 1 202 ? 18.098 -1.613 -37.055 1.00 94.38 202 LEU A N 1
ATOM 1557 C CA . LEU A 1 202 ? 19.215 -1.005 -37.754 1.00 94.38 202 LEU A CA 1
ATOM 1558 C C . LEU A 1 202 ? 19.753 -1.931 -38.849 1.00 94.38 202 LEU A C 1
ATOM 1560 O O . LEU A 1 202 ? 19.922 -1.490 -39.979 1.00 94.38 202 LEU A O 1
ATOM 1564 N N . LYS A 1 203 ? 19.995 -3.211 -38.538 1.00 94.75 203 LYS A N 1
ATOM 1565 C CA . LYS A 1 203 ? 20.496 -4.195 -39.509 1.00 94.75 203 LYS A CA 1
ATOM 1566 C C . LYS A 1 203 ? 19.569 -4.360 -40.708 1.00 94.75 203 LYS A C 1
ATOM 1568 O O . LYS A 1 203 ? 20.079 -4.499 -41.814 1.00 94.75 203 LYS A O 1
ATOM 1573 N N . ASP A 1 204 ? 18.258 -4.285 -40.501 1.00 93.12 204 ASP A N 1
ATOM 1574 C CA . ASP A 1 204 ? 17.266 -4.339 -41.582 1.00 93.12 204 ASP A CA 1
ATOM 1575 C C . ASP A 1 204 ? 17.359 -3.130 -42.534 1.00 93.12 204 ASP A C 1
ATOM 1577 O O . ASP A 1 204 ? 16.933 -3.216 -43.684 1.00 93.12 204 ASP A O 1
ATOM 1581 N N . ASN A 1 205 ? 17.952 -2.020 -42.078 1.00 89.12 205 ASN A N 1
ATOM 1582 C CA . ASN A 1 205 ? 18.171 -0.801 -42.859 1.00 89.12 205 ASN A CA 1
ATOM 1583 C C . ASN A 1 205 ? 19.619 -0.643 -43.378 1.00 89.12 205 ASN A C 1
ATOM 1585 O O . ASN A 1 205 ? 19.907 0.326 -44.078 1.00 89.12 205 ASN A O 1
ATOM 1589 N N . LEU A 1 206 ? 20.543 -1.565 -43.064 1.00 91.25 206 LEU A N 1
ATOM 1590 C CA . LEU A 1 206 ? 21.937 -1.507 -43.529 1.00 91.25 206 LEU A CA 1
ATOM 1591 C C . LEU A 1 206 ? 22.132 -2.204 -44.883 1.00 91.25 206 LEU A C 1
ATOM 1593 O O . LEU A 1 206 ? 21.608 -3.288 -45.123 1.00 91.25 206 LEU A O 1
ATOM 1597 N N . ASN A 1 207 ? 23.008 -1.642 -45.726 1.00 90.81 207 ASN A N 1
ATOM 1598 C CA . ASN A 1 207 ? 23.396 -2.255 -47.007 1.00 90.81 207 ASN A CA 1
ATOM 1599 C C . ASN A 1 207 ? 24.136 -3.598 -46.835 1.00 90.81 207 ASN A C 1
ATOM 1601 O O . ASN A 1 207 ? 23.916 -4.529 -47.606 1.00 90.81 207 ASN A O 1
ATOM 1605 N N . ASP A 1 208 ? 25.022 -3.708 -45.836 1.00 93.88 208 ASP A N 1
ATOM 1606 C CA . ASP A 1 208 ? 25.699 -4.957 -45.449 1.00 93.88 208 ASP A CA 1
ATOM 1607 C C . ASP A 1 208 ? 25.433 -5.242 -43.957 1.00 93.88 208 ASP A C 1
ATOM 1609 O O . ASP A 1 208 ? 26.228 -4.836 -43.101 1.00 93.88 208 ASP A O 1
ATOM 1613 N N . PRO A 1 209 ? 24.343 -5.954 -43.608 1.00 94.75 209 PRO A N 1
ATOM 1614 C CA . PRO A 1 209 ? 23.974 -6.227 -42.214 1.00 94.75 209 PRO A CA 1
ATOM 1615 C C . PRO A 1 209 ? 25.031 -7.015 -41.428 1.00 94.75 209 PRO A C 1
ATOM 1617 O O . PRO A 1 209 ? 25.070 -6.956 -40.196 1.00 94.75 209 PRO A O 1
ATOM 1620 N N . LYS A 1 210 ? 25.899 -7.766 -42.125 1.00 95.81 210 LYS A N 1
ATOM 1621 C CA . LYS A 1 210 ? 26.986 -8.545 -41.510 1.00 95.81 210 LYS A CA 1
ATOM 1622 C C . LYS A 1 210 ? 28.174 -7.675 -41.110 1.00 95.81 210 LYS A C 1
ATOM 1624 O O . LYS A 1 210 ? 28.991 -8.121 -40.314 1.00 95.81 210 LYS A O 1
ATOM 1629 N N . SER A 1 211 ? 28.273 -6.462 -41.653 1.00 95.94 211 SER A N 1
ATOM 1630 C CA . SER A 1 211 ? 29.323 -5.502 -41.299 1.00 95.94 211 SER A CA 1
ATOM 1631 C C . SER A 1 211 ? 29.067 -4.745 -39.995 1.00 95.94 211 SER A C 1
ATOM 1633 O O . SER A 1 211 ? 29.946 -4.009 -39.559 1.00 95.94 211 SER A O 1
ATOM 1635 N N . PHE A 1 212 ? 27.884 -4.913 -39.393 1.00 96.81 212 PHE A N 1
ATOM 1636 C CA . PHE A 1 212 ? 27.522 -4.263 -38.140 1.00 96.81 212 PHE A CA 1
ATOM 1637 C C . PHE A 1 212 ? 28.420 -4.722 -36.987 1.00 96.81 212 PHE A C 1
ATOM 1639 O O . PHE A 1 212 ? 28.489 -5.914 -36.681 1.00 96.81 212 PHE A O 1
ATOM 1646 N N . ASP A 1 213 ? 29.006 -3.749 -36.302 1.00 96.12 213 ASP A N 1
ATOM 1647 C CA . ASP A 1 213 ? 29.786 -3.914 -35.080 1.00 96.12 213 ASP A CA 1
ATOM 1648 C C . ASP A 1 213 ? 29.327 -2.871 -34.050 1.00 96.12 213 ASP A C 1
ATOM 1650 O O . ASP A 1 213 ? 29.313 -1.668 -34.329 1.00 96.12 213 ASP A O 1
ATOM 1654 N N . HIS A 1 214 ? 28.888 -3.326 -32.877 1.00 97.56 214 HIS A N 1
ATOM 1655 C CA . HIS A 1 214 ? 28.419 -2.441 -31.807 1.00 97.56 214 HIS A CA 1
ATOM 1656 C C . HIS A 1 214 ? 29.615 -1.787 -31.106 1.00 97.56 214 HIS A C 1
ATOM 1658 O O . HIS A 1 214 ? 30.622 -2.440 -30.852 1.00 97.56 214 HIS A O 1
ATOM 1664 N N . VAL A 1 215 ? 29.512 -0.488 -30.806 1.00 96.94 215 VAL A N 1
ATOM 1665 C CA . VAL A 1 215 ? 30.584 0.262 -30.129 1.00 96.94 215 VAL A CA 1
ATOM 1666 C C . VAL A 1 215 ? 30.137 0.760 -28.761 1.00 96.94 215 VAL A C 1
ATOM 1668 O O . VAL A 1 215 ? 30.839 0.563 -27.775 1.00 96.94 215 VAL A O 1
ATOM 1671 N N . GLU A 1 216 ? 28.994 1.442 -28.694 1.00 96.69 216 GLU A N 1
ATOM 1672 C CA . GLU A 1 216 ? 28.518 2.056 -27.455 1.00 96.69 216 GLU A CA 1
ATOM 1673 C C . GLU A 1 216 ? 26.999 2.213 -27.477 1.00 96.69 216 GLU A C 1
ATOM 1675 O O . GLU A 1 216 ? 26.372 2.386 -28.528 1.00 96.69 216 GLU A O 1
ATOM 1680 N N . THR A 1 217 ? 26.379 2.184 -26.302 1.00 97.69 217 THR A N 1
ATOM 1681 C CA . THR A 1 217 ? 24.984 2.580 -26.131 1.00 97.69 217 THR A CA 1
ATOM 1682 C C . THR A 1 217 ? 24.835 3.458 -24.900 1.00 97.69 217 THR A C 1
ATOM 1684 O O . THR A 1 217 ? 25.289 3.112 -23.815 1.00 97.69 217 THR A O 1
ATOM 1687 N N . VAL A 1 218 ? 24.171 4.595 -25.086 1.00 97.31 218 VAL A N 1
ATOM 1688 C CA . VAL A 1 218 ? 23.785 5.531 -24.030 1.00 97.31 218 VAL A CA 1
ATOM 1689 C C . VAL A 1 218 ? 22.273 5.673 -24.076 1.00 97.31 218 VAL A C 1
ATOM 1691 O O . VAL A 1 218 ? 21.686 5.681 -25.159 1.00 97.31 218 VAL A O 1
ATOM 1694 N N . TYR A 1 219 ? 21.626 5.800 -22.922 1.00 97.62 219 TYR A N 1
ATOM 1695 C CA . TYR A 1 219 ? 20.193 6.045 -22.870 1.00 97.62 219 TYR A CA 1
ATOM 1696 C C . TYR A 1 219 ? 19.827 7.150 -21.883 1.00 97.62 219 TYR A C 1
ATOM 1698 O O . TYR A 1 219 ? 20.554 7.435 -20.933 1.00 97.62 219 TYR A O 1
ATOM 1706 N N . TRP A 1 220 ? 18.669 7.758 -22.121 1.00 97.75 220 TRP A N 1
ATOM 1707 C CA . TRP A 1 220 ? 18.020 8.691 -21.214 1.00 97.75 220 TRP A CA 1
ATOM 1708 C C . TRP A 1 220 ? 16.645 8.157 -20.856 1.00 97.75 220 TRP A C 1
ATOM 1710 O O . TRP A 1 220 ? 15.798 7.965 -21.730 1.00 97.75 220 TRP A O 1
ATOM 1720 N N . ASP A 1 221 ? 16.437 7.954 -19.563 1.00 96.56 221 ASP A N 1
ATOM 1721 C CA . ASP A 1 221 ? 15.156 7.577 -18.989 1.00 96.56 221 ASP A CA 1
ATOM 1722 C C . ASP A 1 221 ? 14.240 8.807 -18.879 1.00 96.56 221 ASP A C 1
ATOM 1724 O O . ASP A 1 221 ? 14.637 9.846 -18.339 1.00 96.56 221 ASP A O 1
ATOM 1728 N N . LYS A 1 222 ? 13.031 8.715 -19.443 1.00 95.44 222 LYS A N 1
ATOM 1729 C CA . LYS A 1 222 ? 11.990 9.753 -19.369 1.00 95.44 222 LYS A CA 1
ATOM 1730 C C . LYS A 1 222 ? 10.797 9.351 -18.496 1.00 95.44 222 LYS A C 1
ATOM 1732 O O . LYS A 1 222 ? 9.866 10.139 -18.361 1.00 95.44 222 LYS A O 1
ATOM 1737 N N . GLY A 1 223 ? 10.838 8.173 -17.874 1.00 89.56 223 GLY A N 1
ATOM 1738 C CA . GLY A 1 223 ? 9.814 7.631 -16.976 1.00 89.56 223 GLY A CA 1
ATOM 1739 C C . GLY A 1 223 ? 8.689 6.858 -17.672 1.00 89.56 223 GLY A C 1
ATOM 1740 O O . GLY A 1 223 ? 8.091 5.977 -17.066 1.00 89.56 223 GLY A O 1
ATOM 1741 N N . ASP A 1 224 ? 8.397 7.153 -18.937 1.00 92.31 224 ASP A N 1
ATOM 1742 C CA . ASP A 1 224 ? 7.426 6.425 -19.770 1.00 92.31 224 ASP A CA 1
ATOM 1743 C C . ASP A 1 224 ? 8.057 5.812 -21.033 1.00 92.31 224 ASP A C 1
ATOM 1745 O O . ASP A 1 224 ? 7.476 4.929 -21.668 1.00 92.31 224 ASP A O 1
ATOM 1749 N N . HIS A 1 225 ? 9.252 6.269 -21.400 1.00 96.00 225 HIS A N 1
ATOM 1750 C CA . HIS A 1 225 ? 10.029 5.768 -22.522 1.00 96.00 225 HIS A CA 1
ATOM 1751 C C . HIS A 1 225 ? 11.528 5.996 -22.299 1.00 96.00 225 HIS A C 1
ATOM 1753 O O . HIS A 1 225 ? 11.943 6.856 -21.517 1.00 96.00 225 HIS A O 1
ATOM 1759 N N . LEU A 1 226 ? 12.345 5.259 -23.047 1.00 97.81 226 LEU A N 1
ATOM 1760 C CA . LEU A 1 226 ? 13.782 5.480 -23.158 1.00 97.81 226 LEU A CA 1
ATOM 1761 C C . LEU A 1 226 ? 14.106 6.158 -24.485 1.00 97.81 226 LEU A C 1
ATOM 1763 O O . LEU A 1 226 ? 13.589 5.772 -25.536 1.00 97.81 226 LEU A O 1
ATOM 1767 N N . ILE A 1 227 ? 15.019 7.123 -24.448 1.00 97.75 227 ILE A N 1
ATOM 1768 C CA . ILE A 1 227 ? 15.734 7.590 -25.638 1.00 97.75 227 ILE A CA 1
ATOM 1769 C C . ILE A 1 227 ? 17.083 6.893 -25.648 1.00 97.75 227 ILE A C 1
ATOM 1771 O O . ILE A 1 227 ? 17.846 7.039 -24.703 1.00 97.75 227 ILE A O 1
ATOM 1775 N N . ILE A 1 228 ? 17.371 6.130 -26.694 1.00 97.69 228 ILE A N 1
ATOM 1776 C CA . ILE A 1 228 ? 18.551 5.273 -26.789 1.00 97.69 228 ILE A CA 1
ATOM 1777 C C . ILE A 1 228 ? 19.396 5.771 -27.950 1.00 97.69 228 ILE A C 1
ATOM 1779 O O . ILE A 1 228 ? 18.927 5.784 -29.083 1.00 97.69 228 ILE A O 1
ATOM 1783 N N . LYS A 1 229 ? 20.642 6.154 -27.688 1.00 97.31 229 LYS A N 1
ATOM 1784 C CA . LYS A 1 229 ? 21.637 6.464 -28.711 1.00 97.31 229 LYS A CA 1
ATOM 1785 C C . LYS A 1 229 ? 22.644 5.327 -28.782 1.00 97.31 229 LYS A C 1
ATOM 1787 O O . LYS A 1 229 ? 23.293 5.008 -27.789 1.00 97.31 229 LYS A O 1
ATOM 1792 N N . MET A 1 230 ? 22.788 4.741 -29.961 1.00 97.38 230 MET A N 1
ATOM 1793 C CA . MET A 1 230 ? 23.732 3.667 -30.231 1.00 97.38 230 MET A CA 1
ATOM 1794 C C . MET A 1 230 ? 24.766 4.130 -31.251 1.00 97.38 230 MET A C 1
ATOM 1796 O O . MET A 1 230 ? 24.414 4.643 -32.315 1.00 97.38 230 MET A O 1
ATOM 1800 N N . THR A 1 231 ? 26.035 3.924 -30.921 1.00 97.12 231 THR A N 1
ATOM 1801 C CA . THR A 1 231 ? 27.174 4.116 -31.819 1.00 97.12 231 THR A CA 1
ATOM 1802 C C . THR A 1 231 ? 27.597 2.750 -32.346 1.00 97.12 231 THR A C 1
ATOM 1804 O O . THR A 1 231 ? 27.728 1.797 -31.572 1.00 97.12 231 THR A O 1
ATOM 1807 N N . TYR A 1 232 ? 27.799 2.640 -33.655 1.00 96.62 232 TYR A N 1
ATOM 1808 C CA . TYR A 1 232 ? 28.139 1.383 -34.317 1.00 96.62 232 TYR A CA 1
ATOM 1809 C C . TYR A 1 232 ? 29.078 1.620 -35.502 1.00 96.62 232 TYR A C 1
ATOM 1811 O O . TYR A 1 232 ? 29.217 2.745 -35.984 1.00 96.62 232 TYR A O 1
ATOM 1819 N N . ARG A 1 233 ? 29.731 0.558 -35.976 1.00 96.75 233 ARG A N 1
ATOM 1820 C CA . ARG A 1 233 ? 30.432 0.549 -37.262 1.00 96.75 233 ARG A CA 1
ATOM 1821 C C . ARG A 1 233 ? 29.674 -0.305 -38.265 1.00 96.75 233 ARG A C 1
ATOM 1823 O O . ARG A 1 233 ? 29.157 -1.358 -37.905 1.00 96.75 233 ARG A O 1
ATOM 1830 N N . ALA A 1 234 ? 29.628 0.141 -39.513 1.00 96.50 234 ALA A N 1
ATOM 1831 C CA . ALA A 1 234 ? 29.093 -0.624 -40.634 1.00 96.50 234 ALA A CA 1
ATOM 1832 C C . ALA A 1 234 ? 29.762 -0.182 -41.941 1.00 96.50 234 ALA A C 1
ATOM 1834 O O . ALA A 1 234 ? 30.376 0.886 -42.013 1.00 96.50 234 ALA A O 1
ATOM 1835 N N . LYS A 1 235 ? 29.690 -1.018 -42.980 1.00 95.81 235 LYS A N 1
ATOM 1836 C CA . LYS A 1 235 ? 30.130 -0.628 -44.321 1.00 95.81 235 LYS A CA 1
ATOM 1837 C C . LYS A 1 235 ? 29.108 0.315 -44.944 1.00 95.81 235 LYS A C 1
ATOM 1839 O O . LYS A 1 235 ? 27.929 -0.018 -45.041 1.00 95.81 235 LYS A O 1
ATOM 1844 N N . ASN A 1 236 ? 29.585 1.454 -45.430 1.00 92.06 236 ASN A N 1
ATOM 1845 C CA . ASN A 1 236 ? 28.782 2.368 -46.233 1.00 92.06 236 ASN A CA 1
ATOM 1846 C C . ASN A 1 236 ? 28.581 1.839 -47.669 1.00 92.06 236 ASN A C 1
ATOM 1848 O O . ASN A 1 236 ? 29.126 0.804 -48.060 1.00 92.06 236 ASN A O 1
ATOM 1852 N N . GLY A 1 237 ? 27.828 2.577 -48.492 1.00 89.12 237 GLY A N 1
ATOM 1853 C CA . GLY A 1 237 ? 27.587 2.227 -49.901 1.00 89.12 237 GLY A CA 1
ATOM 1854 C C . GLY A 1 237 ? 28.846 2.134 -50.780 1.00 89.12 237 GLY A C 1
ATOM 1855 O O . GLY A 1 237 ? 28.792 1.534 -51.848 1.00 89.12 237 GLY A O 1
ATOM 1856 N N . PHE A 1 238 ? 29.986 2.666 -50.325 1.00 91.31 238 PHE A N 1
ATOM 1857 C CA . PHE A 1 238 ? 31.286 2.572 -51.001 1.00 91.31 238 PHE A CA 1
ATOM 1858 C C . PHE A 1 238 ? 32.162 1.426 -50.462 1.00 91.31 238 PHE A C 1
ATOM 1860 O O . PHE A 1 238 ? 33.316 1.288 -50.861 1.00 91.31 238 PHE A O 1
ATOM 1867 N N . GLY A 1 239 ? 31.638 0.609 -49.542 1.00 89.94 239 GLY A N 1
ATOM 1868 C CA . GLY A 1 239 ? 32.342 -0.526 -48.941 1.00 89.94 239 GLY A CA 1
ATOM 1869 C C . GLY A 1 239 ? 33.327 -0.160 -47.826 1.00 89.94 239 GLY A C 1
ATOM 1870 O O . GLY A 1 239 ? 33.974 -1.056 -47.280 1.00 89.94 239 GLY A O 1
ATOM 1871 N N . GLY A 1 240 ? 33.439 1.120 -47.460 1.00 93.94 240 GLY A N 1
ATOM 1872 C CA . GLY A 1 240 ? 34.283 1.580 -46.357 1.00 93.94 240 GLY A CA 1
ATOM 1873 C C . GLY A 1 240 ? 33.598 1.387 -45.005 1.00 93.94 240 GLY A C 1
ATOM 1874 O O . GLY A 1 240 ? 32.425 1.725 -44.859 1.00 93.94 240 GLY A O 1
ATOM 1875 N N . LEU A 1 241 ? 34.324 0.861 -44.014 1.00 95.25 241 LEU A N 1
ATOM 1876 C CA . LEU A 1 241 ? 33.835 0.733 -42.638 1.00 95.25 241 LEU A CA 1
ATOM 1877 C C . LEU A 1 241 ? 33.857 2.109 -41.954 1.00 95.25 241 LEU A C 1
ATOM 1879 O O . LEU A 1 241 ? 34.929 2.683 -41.761 1.00 95.25 241 LEU A O 1
ATOM 1883 N N . VAL A 1 242 ? 32.687 2.630 -41.588 1.00 96.06 242 VAL A N 1
ATOM 1884 C CA . VAL A 1 242 ? 32.514 3.963 -40.988 1.00 96.06 242 VAL A CA 1
ATOM 1885 C C . VAL A 1 242 ? 31.868 3.871 -39.609 1.00 96.06 242 VAL A C 1
ATOM 1887 O O . VAL A 1 242 ? 31.138 2.924 -39.329 1.00 96.06 242 VAL A O 1
ATOM 1890 N N . LEU A 1 243 ? 32.158 4.844 -38.741 1.00 96.25 243 LEU A N 1
ATOM 1891 C CA . LEU A 1 243 ? 31.517 4.991 -37.434 1.00 96.25 243 LEU A CA 1
ATOM 1892 C C . LEU A 1 243 ? 30.261 5.855 -37.586 1.00 96.25 243 LEU A C 1
ATOM 1894 O O . LEU A 1 243 ? 30.359 7.006 -38.007 1.00 96.25 243 LEU A O 1
ATOM 1898 N N . GLN A 1 244 ? 29.109 5.310 -37.217 1.00 95.00 244 GLN A N 1
ATOM 1899 C CA . GLN A 1 244 ? 27.799 5.939 -37.366 1.00 95.00 244 GLN A CA 1
ATOM 1900 C C . GLN A 1 244 ? 27.038 5.913 -36.041 1.00 95.00 244 GLN A C 1
ATOM 1902 O O . GLN A 1 244 ? 27.425 5.237 -35.080 1.00 95.00 244 GLN A O 1
ATOM 1907 N N . ASN A 1 245 ? 25.951 6.681 -35.970 1.00 95.38 245 ASN A N 1
ATOM 1908 C CA . ASN A 1 245 ? 25.065 6.660 -34.817 1.00 95.38 245 ASN A CA 1
ATOM 1909 C C . ASN A 1 245 ? 23.592 6.615 -35.221 1.00 95.38 245 ASN A C 1
ATOM 1911 O O . ASN A 1 245 ? 23.178 7.143 -36.252 1.00 95.38 245 ASN A O 1
ATOM 1915 N N . VAL A 1 246 ? 22.803 5.978 -34.362 1.00 96.56 246 VAL A N 1
ATOM 1916 C CA . VAL A 1 246 ? 21.350 5.912 -34.473 1.00 96.56 246 VAL A CA 1
ATOM 1917 C C . VAL A 1 246 ? 20.731 6.225 -33.120 1.00 96.56 246 VAL A C 1
ATOM 1919 O O . VAL A 1 246 ? 21.236 5.816 -32.074 1.00 96.56 246 VAL A O 1
ATOM 1922 N N . THR A 1 247 ? 19.639 6.976 -33.137 1.00 97.19 247 THR A N 1
ATOM 1923 C CA . THR A 1 247 ? 18.818 7.259 -31.965 1.00 97.19 247 THR A CA 1
ATOM 1924 C C . THR A 1 247 ? 17.462 6.595 -32.138 1.00 97.19 247 THR A C 1
ATOM 1926 O O . THR A 1 247 ? 16.768 6.841 -33.125 1.00 97.19 247 THR A O 1
ATOM 1929 N N . GLY A 1 248 ? 17.083 5.767 -31.171 1.00 96.81 248 GLY A N 1
ATOM 1930 C CA . GLY A 1 248 ? 15.775 5.138 -31.074 1.00 96.81 248 GLY A CA 1
ATOM 1931 C C . GLY A 1 248 ? 14.994 5.614 -29.851 1.00 96.81 248 GLY A C 1
ATOM 1932 O O . GLY A 1 248 ? 15.568 6.079 -28.867 1.00 96.81 248 GLY A O 1
ATOM 1933 N N . LYS A 1 249 ? 13.673 5.472 -29.908 1.00 97.44 249 LYS A N 1
ATOM 1934 C CA . LYS A 1 249 ? 12.756 5.645 -28.779 1.00 97.44 249 LYS A CA 1
ATOM 1935 C C . LYS A 1 249 ? 12.134 4.291 -28.449 1.00 97.44 249 LYS A C 1
ATOM 1937 O O . LYS A 1 249 ? 11.536 3.708 -29.346 1.00 97.44 249 LYS A O 1
ATOM 1942 N N . SER A 1 250 ? 12.269 3.820 -27.207 1.00 96.81 250 SER A N 1
ATOM 1943 C CA . SER A 1 250 ? 11.615 2.601 -26.699 1.00 96.81 250 SER A CA 1
ATOM 1944 C C . SER A 1 250 ? 10.512 2.975 -25.715 1.00 96.81 250 SER A C 1
ATOM 1946 O O . SER A 1 250 ? 10.789 3.645 -24.725 1.00 96.81 250 SER A O 1
ATOM 1948 N N . ASP A 1 251 ? 9.269 2.596 -25.989 1.00 96.31 251 ASP A N 1
ATOM 1949 C CA . ASP A 1 251 ? 8.088 2.994 -25.218 1.00 96.31 251 ASP A CA 1
ATOM 1950 C C . ASP A 1 251 ? 7.643 1.875 -24.265 1.00 96.31 251 ASP A C 1
ATOM 1952 O O . ASP A 1 251 ? 7.424 0.738 -24.689 1.00 96.31 251 ASP A O 1
ATOM 1956 N N . TYR A 1 252 ? 7.491 2.194 -22.976 1.00 94.81 252 TYR A N 1
ATOM 1957 C CA . TYR A 1 252 ? 7.169 1.200 -21.947 1.00 94.81 252 TYR A CA 1
ATOM 1958 C C . TYR A 1 252 ? 5.764 0.612 -22.114 1.00 94.81 252 TYR A C 1
ATOM 1960 O O . TYR A 1 252 ? 5.557 -0.586 -21.924 1.00 94.81 252 TYR A O 1
ATOM 1968 N N . LYS A 1 253 ? 4.789 1.442 -22.502 1.00 91.81 253 LYS A N 1
ATOM 1969 C CA . LYS A 1 253 ? 3.374 1.044 -22.566 1.00 91.81 253 LYS A CA 1
ATOM 1970 C C . LYS A 1 253 ? 3.083 0.166 -23.771 1.00 91.81 253 LYS A C 1
ATOM 1972 O O . LYS A 1 253 ? 2.337 -0.802 -23.667 1.00 91.81 253 LYS A O 1
ATOM 1977 N N . THR A 1 254 ? 3.638 0.533 -24.919 1.00 92.69 254 THR A N 1
ATOM 1978 C CA . THR A 1 254 ? 3.431 -0.190 -26.180 1.00 92.69 254 THR A CA 1
ATOM 1979 C C . THR A 1 254 ? 4.460 -1.294 -26.395 1.00 92.69 254 THR A C 1
ATOM 1981 O O . THR A 1 254 ? 4.241 -2.153 -27.243 1.00 92.69 254 THR A O 1
ATOM 1984 N N . GLN A 1 255 ? 5.563 -1.284 -25.636 1.00 88.81 255 GLN A N 1
ATOM 1985 C CA . GLN A 1 255 ? 6.705 -2.188 -25.801 1.00 88.81 255 GLN A CA 1
ATOM 1986 C C . GLN A 1 255 ? 7.279 -2.150 -27.225 1.00 88.81 255 GLN A C 1
ATOM 1988 O O . GLN A 1 255 ? 7.727 -3.160 -27.766 1.00 88.81 255 GLN A O 1
ATOM 1993 N N . THR A 1 256 ? 7.249 -0.970 -27.848 1.00 91.88 256 THR A N 1
ATOM 1994 C CA . THR A 1 256 ? 7.751 -0.757 -29.209 1.00 91.88 256 THR A CA 1
ATOM 1995 C C . THR A 1 256 ? 9.019 0.078 -29.202 1.00 91.88 256 THR A C 1
ATOM 1997 O O . THR A 1 256 ? 9.216 0.918 -28.325 1.00 91.88 256 THR A O 1
ATOM 2000 N N . ILE A 1 257 ? 9.869 -0.138 -30.208 1.00 95.00 257 ILE A N 1
ATOM 2001 C CA . ILE A 1 257 ? 11.034 0.699 -30.475 1.00 95.00 257 ILE A CA 1
ATOM 2002 C C . ILE A 1 257 ? 10.972 1.263 -31.897 1.00 95.00 257 ILE A C 1
ATOM 2004 O O . ILE A 1 257 ? 10.600 0.562 -32.836 1.00 95.00 257 ILE A O 1
ATOM 2008 N N . SER A 1 258 ? 11.338 2.532 -32.059 1.00 93.88 258 SER A N 1
ATOM 2009 C CA . SER A 1 258 ? 11.363 3.218 -33.356 1.00 93.88 258 SER A CA 1
ATOM 2010 C C . SER A 1 258 ? 12.624 4.058 -33.508 1.00 93.88 258 SER A C 1
ATOM 2012 O O . SER A 1 258 ? 13.017 4.732 -32.555 1.00 93.88 258 SER A O 1
ATOM 2014 N N . ILE A 1 259 ? 13.222 4.079 -34.700 1.00 94.31 259 ILE A N 1
ATOM 2015 C CA . ILE A 1 259 ? 14.328 4.989 -35.027 1.00 94.31 259 ILE A CA 1
ATOM 2016 C C . ILE A 1 259 ? 13.762 6.404 -35.197 1.00 94.31 259 ILE A C 1
ATOM 2018 O O . ILE A 1 259 ? 12.811 6.606 -35.948 1.00 94.31 259 ILE A O 1
ATOM 2022 N N . ILE A 1 260 ? 14.337 7.375 -34.487 1.00 94.31 260 ILE A N 1
ATOM 2023 C CA . ILE A 1 260 ? 13.922 8.787 -34.529 1.00 94.31 260 ILE A CA 1
ATOM 2024 C C . ILE A 1 260 ? 14.982 9.706 -35.145 1.00 94.31 260 ILE A C 1
ATOM 2026 O O . ILE A 1 260 ? 14.660 10.820 -35.544 1.00 94.31 260 ILE A O 1
ATOM 2030 N N . SER A 1 261 ? 16.238 9.262 -35.223 1.00 91.19 261 SER A N 1
ATOM 2031 C CA . SER A 1 261 ? 17.318 9.983 -35.904 1.00 91.19 261 SER A CA 1
ATOM 2032 C C . SER A 1 261 ? 18.429 9.013 -36.283 1.00 91.19 261 SER A C 1
ATOM 2034 O O . SER A 1 261 ? 18.801 8.168 -35.472 1.00 91.19 261 SER A O 1
ATOM 2036 N N . GLN A 1 262 ? 19.005 9.170 -37.470 1.00 83.62 262 GLN A N 1
ATOM 2037 C CA . GLN A 1 262 ? 20.165 8.409 -37.930 1.00 83.62 262 GLN A CA 1
ATOM 2038 C C . GLN A 1 262 ? 21.089 9.353 -38.699 1.00 83.62 262 GLN A C 1
ATOM 2040 O O . GLN A 1 262 ? 20.617 10.084 -39.568 1.00 83.62 262 GLN A O 1
ATOM 2045 N N . ASN A 1 263 ? 22.374 9.364 -38.345 1.00 74.75 263 ASN A N 1
ATOM 2046 C CA . ASN A 1 263 ? 23.388 10.090 -39.104 1.00 74.75 263 ASN A CA 1
ATOM 2047 C C . ASN A 1 263 ? 24.239 9.067 -39.852 1.00 74.75 263 ASN A C 1
ATOM 2049 O O . ASN A 1 263 ? 25.001 8.329 -39.217 1.00 74.75 263 ASN A O 1
ATOM 2053 N N . ASP A 1 264 ? 24.074 9.052 -41.174 1.00 59.59 264 ASP A N 1
ATOM 2054 C CA . ASP A 1 264 ? 24.827 8.209 -42.101 1.00 59.59 264 ASP A CA 1
ATOM 2055 C C . ASP A 1 264 ? 26.048 8.913 -42.698 1.00 59.59 264 ASP A C 1
ATOM 2057 O O . ASP A 1 264 ? 25.964 10.130 -42.990 1.00 59.59 264 ASP A O 1
#

Sequence (264 aa):
MSKIPGFRSGKIWKKIIATVGYIFIALIAIGMIFGDEPKPTTLTTATALEKTPEQIAQEKDDAELKAKEAEAKEANEAKEKADAEAKLAKEKAAAQISDADKELLKKAYNTFNEQQLKQFAEIKEKYKKLSNAEVVDISADFARLSNEEATEEKRKAEAKAAEEKAAAEAKAIADAQADYKAWVDGQFSAWDGSNRHLVSLLKDNLNDPKSFDHVETVYWDKGDHLIIKMTYRAKNGFGGLVLQNVTGKSDYKTQTISIISQND

Foldseek 3Di:
DDDDDPDDDDDPVVVVVVVVVVVVVVVVVVVVVPDDDDDDDDDDDDDDDDDDPPVVVVVVVVVVVVVVVVVVVVVVVVVVVVVVVVVVVVLVVLLDQDPVNQVLLPDQLVPDDPVSVVSLVSVVVSLVSHDPVRCVVRVVSNVNNVVSVVVVVVVVVVVVVVVVVVVVVVVVVVVVVVVVVVVVVVQADPPARDRPQVLVVVLVVDPHSVQKDWDDKDWDDPPFKIWIKTWIWGQDPVRDIDIWIWIWIQGPVVRDIDTPDTDD